Protein AF-A0A068V2I4-F1 (afdb_monomer_lite)

Secondary structure (DSSP, 8-state):
-HHHHHTT--------TTSTTSPPPS-GGG--HHHHHHHHHHHHHHTT-S-------GGGG---THHHHHHTTT-HHHHGGGS-HHHHHHHHHHHHH-SS-----TT--GGGGS-TTPPPPTTS-HHHHHHHHHHHHHH-SHHHHH----SPPP--TT-THHHHTTHHHHHHTSTHHHH-TT------TT--TTHHHHTHHHHHHHHHHHHHHH-

Structure (mmCIF, N/CA/C/O backbone):
data_AF-A0A068V2I4-F1
#
_entry.id   AF-A0A068V2I4-F1
#
loop_
_atom_site.group_PDB
_atom_site.id
_atom_site.type_symbol
_atom_site.label_atom_id
_atom_site.label_alt_id
_atom_site.label_comp_id
_atom_site.label_asym_id
_atom_site.label_entity_id
_atom_site.label_seq_id
_atom_site.pdbx_PDB_ins_code
_atom_site.Cartn_x
_atom_site.Cartn_y
_atom_site.Cartn_z
_atom_site.occupancy
_atom_site.B_iso_or_equiv
_atom_site.auth_seq_id
_atom_site.auth_comp_id
_atom_site.auth_asym_id
_atom_site.auth_atom_id
_atom_site.pdbx_PDB_model_num
ATOM 1 N N . MET A 1 1 ? 1.557 -0.230 11.450 1.00 85.31 1 MET A N 1
ATOM 2 C CA . MET A 1 1 ? 0.715 -0.826 12.516 1.00 85.31 1 MET A CA 1
ATOM 3 C C . MET A 1 1 ? 1.127 -0.445 13.936 1.00 85.31 1 MET A C 1
ATOM 5 O O . MET A 1 1 ? 0.230 -0.200 14.727 1.00 85.31 1 MET A O 1
ATOM 9 N N . LEU A 1 2 ? 2.422 -0.317 14.268 1.00 92.00 2 LEU A N 1
ATOM 10 C CA . LEU A 1 2 ? 2.869 0.038 15.633 1.00 92.00 2 LEU A CA 1
ATOM 11 C C . LEU A 1 2 ? 2.182 1.280 16.224 1.00 92.00 2 LEU A C 1
ATOM 13 O O . LEU A 1 2 ? 1.769 1.257 17.375 1.00 92.00 2 LEU A O 1
ATOM 17 N N . ALA A 1 3 ? 2.008 2.343 15.435 1.00 93.88 3 ALA A N 1
ATOM 18 C CA . ALA A 1 3 ? 1.324 3.551 15.898 1.00 93.88 3 ALA A CA 1
ATOM 19 C C . ALA A 1 3 ? -0.137 3.298 16.315 1.00 93.88 3 ALA A C 1
ATOM 21 O O . ALA A 1 3 ? -0.611 3.901 17.270 1.00 93.88 3 ALA A O 1
ATOM 22 N N . VAL A 1 4 ? -0.831 2.393 15.620 1.00 93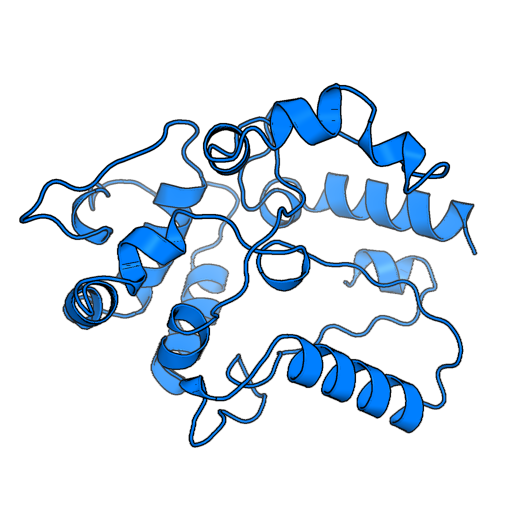.81 4 VAL A N 1
ATOM 23 C CA . VAL A 1 4 ? -2.225 2.031 15.907 1.00 93.81 4 VAL A CA 1
ATOM 24 C C . VAL A 1 4 ? -2.298 1.124 17.137 1.00 93.81 4 VAL A C 1
ATOM 26 O O . VAL A 1 4 ? -3.124 1.361 18.012 1.00 93.81 4 VAL A O 1
ATOM 29 N N . ALA A 1 5 ? -1.369 0.171 17.270 1.00 95.31 5 ALA A N 1
ATOM 30 C CA . ALA A 1 5 ? -1.239 -0.654 18.473 1.00 95.31 5 ALA A CA 1
ATOM 31 C C . ALA A 1 5 ? -0.950 0.188 19.727 1.00 95.31 5 ALA A C 1
ATOM 33 O O . ALA A 1 5 ? -1.615 0.044 20.748 1.00 95.31 5 ALA A O 1
ATOM 34 N N . ASN A 1 6 ? -0.016 1.139 19.628 1.00 95.38 6 ASN A N 1
ATOM 35 C CA . ASN A 1 6 ? 0.283 2.089 20.704 1.00 95.38 6 ASN A CA 1
ATOM 36 C C . ASN A 1 6 ? -0.892 3.033 21.010 1.00 95.38 6 ASN A C 1
ATOM 38 O O . ASN A 1 6 ? -0.933 3.623 22.086 1.00 95.38 6 ASN A O 1
ATOM 42 N N . GLY A 1 7 ? -1.832 3.180 20.073 1.00 92.69 7 GLY A N 1
ATOM 43 C CA . GLY A 1 7 ? -3.091 3.896 20.264 1.00 92.69 7 GLY A CA 1
ATOM 44 C C . GLY A 1 7 ? -4.148 3.111 21.046 1.00 92.69 7 GLY A C 1
ATOM 45 O O . GLY A 1 7 ? -5.202 3.671 21.304 1.00 92.69 7 GLY A O 1
ATOM 46 N N . GLY A 1 8 ? -3.880 1.856 21.429 1.00 94.56 8 GLY A N 1
ATOM 47 C CA . GLY A 1 8 ? -4.793 1.012 22.210 1.00 94.56 8 GLY A CA 1
ATOM 48 C C . GLY A 1 8 ? -5.568 -0.027 21.394 1.00 94.56 8 GLY A C 1
ATOM 49 O O . GLY A 1 8 ? -6.286 -0.836 21.974 1.00 94.56 8 GLY A O 1
ATOM 50 N N . PHE A 1 9 ? -5.399 -0.062 20.071 1.00 93.75 9 PHE A N 1
ATOM 51 C CA . PHE A 1 9 ? -6.122 -0.993 19.205 1.00 93.75 9 PHE A CA 1
ATOM 52 C C . PHE A 1 9 ? -5.382 -2.323 19.049 1.00 93.75 9 PHE A C 1
ATOM 54 O O . PHE A 1 9 ? -4.165 -2.364 18.852 1.00 93.75 9 PHE A O 1
ATOM 61 N N . GLN A 1 10 ? -6.125 -3.428 19.013 1.00 92.81 10 GLN A N 1
ATOM 62 C CA . GLN A 1 10 ? -5.591 -4.683 18.494 1.00 92.81 10 GLN A CA 1
ATOM 63 C C . GLN A 1 10 ? -5.393 -4.550 16.980 1.00 92.81 10 GLN A C 1
ATOM 65 O O . GLN A 1 10 ? -6.315 -4.194 16.249 1.00 92.81 10 GLN A O 1
ATOM 70 N N . THR A 1 11 ? -4.178 -4.823 16.505 1.00 92.56 11 THR A N 1
ATOM 71 C CA . THR A 1 11 ? -3.823 -4.651 15.091 1.00 92.56 11 THR A CA 1
ATOM 72 C C . THR A 1 11 ? -3.451 -5.971 14.447 1.00 92.56 11 THR A C 1
ATOM 74 O O . THR A 1 11 ? -2.668 -6.738 15.001 1.00 92.56 11 THR A O 1
ATOM 77 N N . VAL A 1 12 ? -3.988 -6.205 13.251 1.00 89.88 12 VAL A N 1
ATOM 78 C CA . VAL A 1 12 ? -3.675 -7.365 12.416 1.00 89.88 12 VAL A CA 1
ATOM 79 C C . VAL A 1 12 ? -3.338 -6.848 11.019 1.00 89.88 12 VAL A C 1
ATOM 81 O O . VAL A 1 12 ? -4.103 -6.079 10.442 1.00 89.88 12 VAL A O 1
ATOM 84 N N . ALA A 1 13 ? -2.171 -7.227 10.498 1.00 90.25 13 ALA A N 1
ATOM 85 C CA . ALA A 1 13 ? -1.775 -6.997 9.112 1.00 90.25 13 ALA A CA 1
ATOM 86 C C . ALA A 1 13 ? -1.550 -8.359 8.461 1.00 90.25 13 ALA A C 1
ATOM 88 O O . ALA A 1 13 ? -0.818 -9.184 9.005 1.00 90.25 13 ALA A O 1
ATOM 89 N N . LEU A 1 14 ? -2.227 -8.594 7.343 1.00 87.31 14 LEU A N 1
ATOM 90 C CA . LEU A 1 14 ? -2.294 -9.894 6.694 1.00 87.31 14 LEU A CA 1
ATOM 91 C C . LEU A 1 14 ? -1.510 -9.864 5.389 1.00 87.31 14 LEU A C 1
ATOM 93 O O . LEU A 1 14 ? -1.629 -8.912 4.616 1.00 87.31 14 LEU A O 1
ATOM 97 N N . ASP A 1 15 ? -0.795 -10.950 5.119 1.00 87.75 15 ASP A N 1
ATOM 98 C CA . ASP A 1 15 ? -0.431 -11.297 3.754 1.00 87.75 15 ASP A CA 1
ATOM 99 C C . ASP A 1 15 ? -1.651 -11.952 3.099 1.00 87.75 15 ASP A C 1
ATOM 101 O O . ASP A 1 15 ? -2.160 -12.960 3.591 1.00 87.75 15 ASP A O 1
ATOM 105 N N . PHE A 1 16 ? -2.153 -11.393 1.999 1.00 82.50 16 PHE A N 1
ATOM 106 C CA . PHE A 1 16 ? -3.235 -12.035 1.249 1.00 82.50 16 PHE A CA 1
ATOM 107 C C . PHE A 1 16 ? -2.743 -13.315 0.577 1.00 82.50 16 PHE A C 1
ATOM 109 O O . PHE A 1 16 ? -1.547 -13.480 0.331 1.00 82.50 16 PHE A O 1
ATOM 116 N N . ARG A 1 17 ? -3.667 -14.217 0.228 1.00 83.06 17 ARG A N 1
ATOM 117 C CA . ARG A 1 17 ? -3.335 -15.397 -0.582 1.00 83.06 17 ARG A CA 1
ATOM 118 C C . ARG A 1 17 ? -2.456 -15.021 -1.780 1.00 83.06 17 ARG A C 1
ATOM 120 O O . ARG A 1 17 ? -2.719 -14.052 -2.490 1.00 83.06 17 ARG A O 1
ATOM 127 N N . GLY A 1 18 ? -1.400 -15.797 -1.989 1.00 80.38 18 GLY A N 1
ATOM 128 C CA . GLY A 1 18 ? -0.413 -15.571 -3.038 1.00 80.38 18 GLY A CA 1
ATOM 129 C C . GLY A 1 18 ? 0.547 -14.402 -2.817 1.00 80.38 18 GLY A C 1
ATOM 130 O O . GLY A 1 18 ? 1.315 -14.108 -3.732 1.00 80.38 18 GLY A O 1
ATOM 131 N N . TYR A 1 19 ? 0.542 -13.792 -1.631 1.00 83.19 19 TYR A N 1
ATOM 132 C CA . TYR A 1 19 ? 1.533 -12.819 -1.181 1.00 83.19 19 TYR A CA 1
ATOM 133 C C . TYR A 1 19 ? 2.251 -13.308 0.075 1.00 83.19 19 TYR A C 1
ATOM 135 O O . TYR A 1 19 ? 1.680 -14.033 0.889 1.00 83.19 19 TYR A O 1
ATOM 143 N N . GLY A 1 20 ? 3.498 -12.856 0.235 1.00 85.94 20 GLY A N 1
ATOM 144 C CA . GLY A 1 20 ? 4.283 -13.041 1.451 1.00 85.94 20 GLY A CA 1
ATOM 145 C C . GLY A 1 20 ? 4.276 -14.482 1.954 1.00 85.94 20 GLY A C 1
ATOM 146 O O . GLY A 1 20 ? 4.607 -15.406 1.216 1.00 85.94 20 GLY A O 1
ATOM 147 N N . LEU A 1 21 ? 3.915 -14.674 3.219 1.00 88.19 21 LEU A N 1
ATOM 148 C CA . LEU A 1 21 ? 3.895 -15.991 3.861 1.00 88.19 21 LEU A CA 1
ATOM 149 C C . LEU A 1 21 ? 2.588 -16.770 3.656 1.00 88.19 21 LEU A C 1
ATOM 151 O O . LEU A 1 21 ? 2.495 -17.920 4.090 1.00 88.19 21 LEU A O 1
ATOM 155 N N . SER A 1 22 ? 1.593 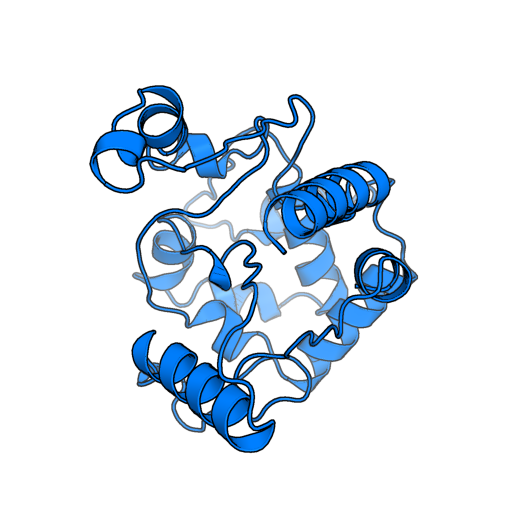-16.173 3.005 1.00 88.88 22 SER A N 1
ATOM 156 C CA . SER A 1 22 ? 0.312 -16.818 2.741 1.00 88.88 22 SER A CA 1
ATOM 157 C C . SER A 1 22 ? 0.389 -17.767 1.551 1.00 88.88 22 SER A C 1
ATOM 159 O O . SER A 1 22 ? 1.208 -17.624 0.643 1.00 88.88 22 SER A O 1
ATOM 161 N N . GLN A 1 23 ? -0.483 -18.777 1.553 1.00 85.62 23 GLN A N 1
ATOM 162 C CA . GLN A 1 23 ? -0.463 -19.827 0.540 1.00 85.62 23 GLN A CA 1
ATOM 163 C C . GLN A 1 23 ? -0.626 -19.247 -0.869 1.00 85.62 23 GLN A C 1
ATOM 165 O O . GLN A 1 23 ? -1.563 -18.493 -1.136 1.00 85.62 23 GLN A O 1
ATOM 170 N N . VAL A 1 24 ? 0.257 -19.653 -1.785 1.00 82.44 24 VAL A N 1
ATOM 171 C CA . VAL A 1 24 ? 0.112 -19.383 -3.220 1.00 82.44 24 VAL A CA 1
ATOM 172 C C . VAL A 1 24 ? -0.898 -20.379 -3.799 1.00 82.44 24 VAL A C 1
ATOM 174 O O . VAL A 1 24 ? -0.659 -21.588 -3.719 1.00 82.44 24 VAL A O 1
ATOM 177 N N . PRO A 1 25 ? -2.046 -19.922 -4.340 1.00 78.56 25 PRO A N 1
ATOM 178 C CA . PRO A 1 25 ? -3.020 -20.818 -4.953 1.00 78.56 25 PRO A CA 1
ATOM 179 C C . PRO A 1 25 ? -2.398 -21.584 -6.124 1.00 78.56 25 PRO A C 1
ATOM 181 O O . PRO A 1 25 ? -1.611 -21.024 -6.880 1.00 78.56 25 PRO A O 1
ATOM 184 N N . ALA A 1 26 ? -2.781 -22.850 -6.309 1.00 79.94 26 ALA A N 1
ATOM 185 C CA . ALA A 1 26 ? -2.313 -23.641 -7.453 1.00 79.94 26 ALA A CA 1
ATOM 186 C C . ALA A 1 26 ? -2.782 -23.050 -8.796 1.00 79.94 26 ALA A C 1
ATOM 188 O O . ALA A 1 26 ? -2.052 -23.084 -9.781 1.00 79.94 26 ALA A O 1
ATOM 189 N N . GLU A 1 27 ? -3.985 -22.472 -8.803 1.00 76.94 27 GLU A N 1
ATOM 190 C CA . GLU A 1 27 ? -4.587 -21.797 -9.952 1.00 76.94 27 GLU A CA 1
ATOM 191 C C . GLU A 1 27 ? -5.013 -20.383 -9.527 1.00 76.94 27 GLU A C 1
ATOM 193 O O . GLU A 1 27 ? -6.174 -20.161 -9.173 1.00 76.94 27 GLU A O 1
ATOM 198 N N . PRO A 1 28 ? -4.085 -19.408 -9.477 1.00 67.19 28 PRO A N 1
ATOM 199 C CA . PRO A 1 28 ? -4.427 -18.058 -9.030 1.00 67.19 28 PRO A CA 1
ATOM 200 C C . PRO A 1 28 ? -5.352 -17.332 -10.018 1.00 67.19 28 PRO A C 1
ATOM 202 O O . PRO A 1 28 ? -6.135 -16.480 -9.614 1.00 67.19 28 PRO A O 1
ATOM 205 N N . GLU A 1 29 ? -5.314 -17.721 -11.296 1.00 64.12 29 GLU A N 1
ATOM 206 C CA . GLU A 1 29 ? -6.144 -17.199 -12.394 1.00 64.12 29 GLU A CA 1
ATOM 207 C C . GLU A 1 29 ? -7.656 -17.366 -12.171 1.00 64.12 29 GLU A C 1
ATOM 209 O O . GLU A 1 29 ? -8.452 -16.611 -12.746 1.00 64.12 29 GLU A O 1
ATOM 214 N N . GLU A 1 30 ? -8.021 -18.370 -11.369 1.00 68.00 30 GLU A N 1
ATOM 215 C CA . GLU A 1 30 ? -9.392 -18.759 -11.024 1.00 68.00 30 GLU A CA 1
ATOM 216 C C . GLU A 1 30 ? -9.862 -18.114 -9.712 1.00 68.00 30 GLU A C 1
ATOM 218 O O . GLU A 1 30 ? -11.011 -18.290 -9.303 1.00 68.00 30 GLU A O 1
ATOM 223 N N . LYS A 1 31 ? -8.987 -17.366 -9.023 1.00 69.19 31 LYS A N 1
ATOM 224 C CA . LYS A 1 31 ? -9.336 -16.673 -7.782 1.00 69.19 31 LYS A CA 1
ATOM 225 C C . LYS A 1 31 ? -9.971 -15.322 -8.068 1.00 69.19 31 LYS A C 1
ATOM 227 O O . LYS A 1 31 ? -9.547 -14.563 -8.937 1.00 69.19 31 LYS A O 1
ATOM 232 N N . THR A 1 32 ? -11.015 -15.028 -7.307 1.00 70.44 32 THR A N 1
ATOM 233 C CA . THR A 1 32 ? -11.847 -13.836 -7.456 1.00 70.44 32 THR A CA 1
ATOM 234 C C . THR A 1 32 ? -11.719 -12.922 -6.241 1.00 70.44 32 THR A C 1
ATOM 236 O O . THR A 1 32 ? -11.203 -13.313 -5.200 1.00 70.44 32 THR A O 1
ATOM 239 N N . PHE A 1 33 ? -12.252 -11.702 -6.324 1.00 69.38 33 PHE A N 1
ATOM 240 C CA . PHE A 1 33 ? -12.352 -10.832 -5.148 1.00 69.38 33 PHE A CA 1
ATOM 241 C C . PHE A 1 33 ? -13.144 -11.477 -4.004 1.00 69.38 33 PHE A C 1
ATOM 243 O O . PHE A 1 33 ? -12.820 -11.274 -2.837 1.00 69.38 33 PHE A O 1
ATOM 250 N N . LYS A 1 34 ? -14.163 -12.284 -4.334 1.00 73.44 34 LYS A N 1
ATOM 251 C CA . LYS A 1 34 ? -14.966 -12.988 -3.334 1.00 73.44 34 LYS A CA 1
ATOM 252 C C . LYS A 1 34 ? -14.090 -13.898 -2.479 1.00 73.44 34 LYS A C 1
ATOM 254 O O . LYS A 1 34 ? -14.257 -13.912 -1.272 1.00 73.44 34 LYS A O 1
ATOM 259 N N . ASP A 1 35 ? -13.126 -14.579 -3.087 1.00 80.50 35 ASP A N 1
ATOM 260 C CA . ASP A 1 35 ? -12.189 -15.416 -2.351 1.00 80.50 35 ASP A CA 1
ATOM 261 C C . ASP A 1 35 ? -11.385 -14.634 -1.295 1.00 80.50 35 ASP A C 1
ATOM 263 O O . ASP A 1 35 ? -11.122 -15.157 -0.219 1.00 80.50 35 ASP A O 1
ATOM 267 N N . LEU A 1 36 ? -10.996 -13.387 -1.591 1.00 77.94 36 LEU A N 1
ATOM 268 C CA . LEU A 1 36 ? -10.282 -12.526 -0.639 1.00 77.94 36 LEU A CA 1
ATOM 269 C C . LEU A 1 36 ? -11.191 -12.076 0.511 1.00 77.94 36 LEU A C 1
ATOM 271 O O . LEU A 1 36 ? -10.738 -11.935 1.644 1.00 77.94 36 LEU A O 1
ATOM 275 N N . VAL A 1 37 ? -12.472 -11.839 0.214 1.00 80.25 37 VAL A N 1
ATOM 276 C CA . VAL A 1 37 ? -13.486 -11.525 1.229 1.00 80.25 37 VAL A CA 1
ATOM 277 C C . VAL A 1 37 ? -13.750 -12.741 2.110 1.00 80.25 37 VAL A C 1
ATOM 279 O O . VAL A 1 37 ? -13.812 -12.590 3.324 1.00 80.25 37 VAL A O 1
ATOM 282 N N . ASP A 1 38 ? -13.868 -13.929 1.517 1.00 83.81 38 ASP A N 1
ATOM 283 C CA . ASP A 1 38 ? -14.079 -15.179 2.247 1.00 83.81 38 ASP A CA 1
ATOM 284 C C . ASP A 1 38 ? -12.903 -15.453 3.203 1.00 83.81 38 ASP A C 1
ATOM 286 O O . ASP A 1 38 ? -13.144 -15.701 4.380 1.00 83.81 38 ASP A O 1
ATOM 290 N N . ASP A 1 39 ? -11.650 -15.283 2.753 1.00 86.88 39 ASP A N 1
ATOM 291 C CA . ASP A 1 39 ? -10.466 -15.386 3.626 1.00 86.88 39 ASP A CA 1
ATOM 292 C C . ASP A 1 39 ? -10.540 -14.422 4.814 1.00 86.88 39 ASP A C 1
ATOM 294 O O . ASP A 1 39 ? -10.242 -14.791 5.950 1.00 86.88 39 ASP A O 1
ATOM 298 N N . LEU A 1 40 ? -10.922 -13.166 4.561 1.00 85.62 40 LEU A N 1
ATOM 299 C CA . LEU A 1 40 ? -11.036 -12.168 5.619 1.00 85.62 40 LEU A CA 1
ATOM 300 C C . LEU A 1 40 ? -12.119 -12.562 6.628 1.00 85.62 40 LEU A C 1
ATOM 302 O O . LEU A 1 40 ? -11.882 -12.453 7.828 1.00 85.62 40 LEU A O 1
ATOM 306 N N . LEU A 1 41 ? -13.283 -13.020 6.163 1.00 86.75 41 LEU A N 1
ATOM 307 C CA . LEU A 1 41 ? -14.373 -13.463 7.033 1.00 86.75 41 LEU A CA 1
ATOM 308 C C . LEU A 1 41 ? -13.963 -14.675 7.875 1.00 86.75 41 LEU A C 1
ATOM 310 O O . LEU A 1 41 ? -14.171 -14.656 9.084 1.00 86.75 41 LEU A O 1
ATOM 314 N N . GLU A 1 42 ? -13.304 -15.671 7.279 1.00 91.19 42 GLU A N 1
ATOM 315 C CA . GLU A 1 42 ? -12.790 -16.836 8.010 1.00 91.19 42 GLU A CA 1
ATOM 316 C C . GLU A 1 42 ? -11.768 -16.438 9.082 1.00 91.19 42 GLU A C 1
ATOM 318 O O . GLU A 1 42 ? -11.784 -16.968 10.195 1.00 91.19 42 GLU A O 1
ATOM 323 N N . ILE A 1 43 ? -10.901 -15.466 8.785 1.00 89.81 43 ILE A N 1
ATOM 324 C CA . ILE A 1 43 ? -9.963 -14.918 9.767 1.00 89.81 43 ILE A CA 1
ATOM 325 C C . ILE A 1 43 ? -10.729 -14.259 10.917 1.00 89.81 43 ILE A C 1
ATOM 327 O O . ILE A 1 43 ? -10.450 -14.563 12.076 1.00 89.81 43 ILE A O 1
ATOM 331 N N . LEU A 1 44 ? -11.703 -13.393 10.628 1.00 89.38 44 LEU A N 1
ATOM 332 C CA . LEU A 1 44 ? -12.504 -12.737 11.666 1.00 89.38 44 LEU A CA 1
ATOM 333 C C . LEU A 1 44 ? -13.232 -13.750 12.554 1.00 89.38 44 LEU A C 1
ATOM 335 O O . LEU A 1 44 ? -13.173 -13.623 13.778 1.00 89.38 44 LEU A O 1
ATOM 339 N N . ASP A 1 45 ? -13.826 -14.780 11.955 1.00 92.75 45 ASP A N 1
ATOM 340 C CA . ASP A 1 45 ? -14.487 -15.868 12.675 1.00 92.75 45 ASP A CA 1
ATOM 341 C C . ASP A 1 45 ? -13.496 -16.639 13.561 1.00 92.75 45 ASP A C 1
ATOM 343 O O . ASP A 1 45 ? -13.792 -16.916 14.723 1.00 92.75 45 ASP A O 1
ATOM 347 N N . SER A 1 46 ? -12.288 -16.926 13.060 1.00 94.12 46 SER A N 1
ATOM 348 C CA . SER A 1 46 ? -11.249 -17.648 13.815 1.00 94.12 46 SER A CA 1
ATOM 349 C C . SER A 1 46 ? -10.733 -16.888 15.041 1.00 94.12 46 SER A C 1
ATOM 351 O O . SER A 1 46 ? -10.319 -17.506 16.023 1.00 94.12 46 SER A O 1
ATOM 353 N N . PHE A 1 47 ? -10.768 -15.553 14.993 1.00 90.81 47 PHE A N 1
ATOM 354 C CA . PHE A 1 47 ? -10.409 -14.678 16.109 1.00 90.81 47 PHE A CA 1
ATOM 355 C C . PHE A 1 47 ? -11.625 -14.253 16.949 1.00 90.81 47 PHE A C 1
ATOM 357 O O . PHE A 1 47 ? -11.466 -13.449 17.867 1.00 90.81 47 PHE A O 1
ATOM 364 N N . GLU A 1 48 ? -12.823 -14.766 16.645 1.00 93.94 48 GLU A N 1
ATOM 365 C CA . GLU A 1 48 ? -14.092 -14.397 17.288 1.00 93.94 48 GLU A CA 1
ATOM 366 C C . GLU A 1 48 ? -14.371 -12.874 17.252 1.00 93.94 48 GLU A C 1
ATOM 368 O O . GLU A 1 48 ? -14.969 -12.293 18.162 1.00 93.94 48 GLU A O 1
ATOM 373 N N . LEU A 1 49 ? -13.939 -12.199 16.179 1.00 89.69 49 LEU A N 1
ATOM 374 C CA . LEU A 1 49 ? -14.059 -10.751 16.006 1.00 89.69 49 LEU A CA 1
ATOM 375 C C . LEU A 1 49 ? -15.363 -10.384 15.290 1.00 89.69 49 LEU A C 1
ATOM 377 O O . LEU A 1 49 ? -15.486 -10.512 14.076 1.00 89.69 49 LEU A O 1
ATOM 381 N N . GLN A 1 50 ? -16.327 -9.840 16.034 1.00 86.88 50 GLN A N 1
ATOM 382 C CA . GLN A 1 50 ? -17.637 -9.466 15.476 1.00 86.88 50 GLN A CA 1
ATOM 383 C C . GLN A 1 50 ? -17.647 -8.125 14.726 1.00 86.88 50 GLN A C 1
ATOM 385 O O . GLN A 1 50 ? -18.484 -7.904 13.851 1.00 86.88 50 GLN A O 1
ATOM 390 N N . LYS A 1 51 ? -16.755 -7.198 15.089 1.00 87.06 51 LYS A N 1
ATOM 391 C CA . LYS A 1 51 ? -16.655 -5.866 14.483 1.00 87.06 51 LYS A CA 1
ATOM 392 C C . LYS A 1 51 ? -15.194 -5.454 14.426 1.00 87.06 51 LYS A C 1
ATOM 394 O O . LYS A 1 51 ? -14.481 -5.562 15.419 1.00 87.06 51 LYS A O 1
ATOM 399 N N . VAL A 1 52 ? -14.772 -4.944 13.273 1.00 90.06 52 VAL A N 1
ATOM 400 C CA . VAL A 1 52 ? -13.404 -4.473 13.047 1.00 90.06 52 VAL A CA 1
ATOM 401 C C . VAL A 1 52 ? -13.399 -3.158 12.284 1.00 90.06 52 VAL A C 1
ATOM 403 O O . VAL A 1 52 ? -14.322 -2.857 11.526 1.00 90.06 52 VAL A O 1
ATOM 406 N N . PHE A 1 53 ? -12.323 -2.396 12.449 1.00 89.88 53 PHE A N 1
ATOM 407 C CA . PHE A 1 53 ? -11.961 -1.358 11.495 1.00 89.88 53 PHE A CA 1
ATOM 408 C C . PHE A 1 53 ? -11.132 -1.987 10.378 1.00 89.88 53 PHE A C 1
ATOM 410 O O . PHE A 1 53 ? -10.076 -2.563 10.637 1.00 89.88 53 PHE A O 1
ATOM 417 N N . LEU A 1 54 ? -11.601 -1.868 9.137 1.00 85.94 54 LEU A N 1
ATOM 418 C CA . LEU A 1 54 ? -10.865 -2.322 7.962 1.00 85.94 54 LEU A CA 1
ATOM 419 C C . LEU A 1 54 ? -10.096 -1.149 7.345 1.00 85.94 54 LEU A C 1
ATOM 421 O O . LEU A 1 54 ? -10.677 -0.109 7.041 1.00 85.94 54 LEU A O 1
ATOM 425 N N . VAL A 1 55 ? -8.791 -1.330 7.137 1.00 85.00 55 VAL A N 1
ATOM 426 C CA . VAL A 1 55 ? -7.910 -0.346 6.493 1.00 85.00 55 VAL A CA 1
ATOM 427 C C . VAL A 1 55 ? -7.305 -0.992 5.249 1.00 85.00 55 VAL A C 1
ATOM 429 O O . VAL A 1 55 ? -6.636 -2.015 5.357 1.00 85.00 55 VAL A O 1
ATOM 432 N N . GLY A 1 56 ? -7.538 -0.405 4.073 1.00 79.62 56 GLY A N 1
ATOM 433 C CA . GLY A 1 56 ? -7.056 -0.925 2.788 1.00 79.62 56 GLY A CA 1
ATOM 434 C C . GLY A 1 56 ? -6.206 0.087 2.020 1.00 79.62 56 GLY A C 1
ATOM 435 O O . GLY A 1 56 ? -6.428 1.294 2.121 1.00 79.62 56 GLY A O 1
ATOM 436 N N . LYS A 1 57 ? -5.247 -0.410 1.227 1.00 79.50 57 LYS A N 1
ATOM 437 C CA . LYS A 1 57 ? -4.412 0.374 0.301 1.00 79.50 57 LYS A CA 1
ATOM 438 C C . LYS A 1 57 ? -4.321 -0.335 -1.050 1.00 79.50 57 LYS A C 1
ATOM 440 O O . LYS A 1 57 ? -4.189 -1.557 -1.092 1.00 79.50 57 LYS A O 1
ATOM 445 N N . ASP A 1 58 ? -4.351 0.445 -2.131 1.00 72.50 58 ASP A N 1
ATOM 446 C CA . ASP A 1 5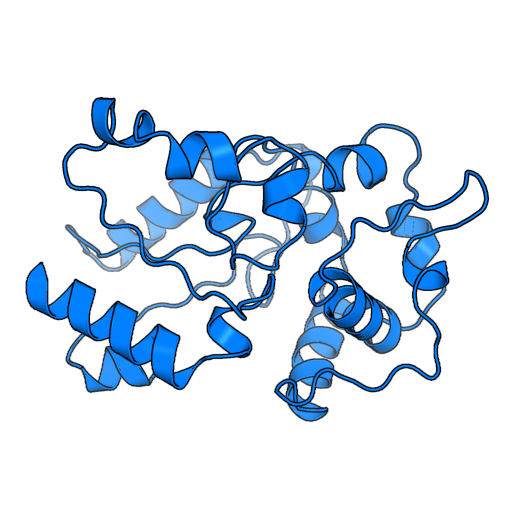8 ? -4.122 -0.006 -3.512 1.00 72.50 58 ASP A CA 1
ATOM 447 C C . ASP A 1 58 ? -4.982 -1.215 -3.916 1.00 72.50 58 ASP A C 1
ATOM 449 O O . ASP A 1 58 ? -6.202 -1.089 -3.918 1.00 72.50 58 ASP A O 1
ATOM 453 N N . PHE A 1 59 ? -4.397 -2.390 -4.191 1.00 57.34 59 PHE A N 1
ATOM 454 C CA . PHE A 1 59 ? -5.142 -3.579 -4.626 1.00 57.34 59 PHE A CA 1
ATOM 455 C C . PHE A 1 59 ? -6.271 -3.990 -3.671 1.00 57.34 59 PHE A C 1
ATOM 457 O O . PHE A 1 59 ? -7.327 -4.434 -4.121 1.00 57.34 59 PHE A O 1
ATOM 464 N N . VAL A 1 60 ? -6.090 -3.763 -2.368 1.00 50.59 60 VAL A N 1
ATOM 465 C CA . VAL A 1 60 ? -7.099 -4.037 -1.330 1.00 50.59 60 VAL A CA 1
ATOM 466 C C . VAL A 1 60 ? -8.156 -2.924 -1.259 1.00 50.59 60 VAL A C 1
ATOM 468 O O . VAL A 1 60 ? -9.272 -3.153 -0.807 1.00 50.59 60 VAL A O 1
ATOM 471 N N . ALA A 1 61 ? -7.824 -1.722 -1.738 1.00 48.50 61 ALA A N 1
ATOM 472 C CA . ALA A 1 61 ? -8.727 -0.578 -1.870 1.00 48.50 61 ALA A CA 1
ATOM 473 C C . ALA A 1 61 ? -9.351 -0.441 -3.281 1.00 48.50 61 ALA A C 1
ATOM 475 O O . ALA A 1 61 ? -10.104 0.500 -3.500 1.00 48.50 61 ALA A O 1
ATOM 476 N N . VAL A 1 62 ? -9.114 -1.413 -4.177 1.00 51.66 62 VAL A N 1
ATOM 477 C CA . VAL A 1 62 ? -9.615 -1.596 -5.560 1.00 51.66 62 VAL A CA 1
ATOM 478 C C . VAL A 1 62 ? -8.749 -1.020 -6.717 1.00 51.66 62 VAL A C 1
ATOM 480 O O . VAL A 1 62 ? -8.194 0.070 -6.654 1.00 51.66 62 VAL A O 1
ATOM 483 N N . VAL A 1 63 ? -8.617 -1.789 -7.812 1.00 41.31 63 VAL A N 1
ATOM 484 C CA . VAL A 1 63 ? -7.577 -1.670 -8.864 1.00 41.31 63 VAL A CA 1
ATOM 485 C C . VAL A 1 63 ? -8.078 -1.067 -10.187 1.00 41.31 63 VAL A C 1
ATOM 487 O O . VAL A 1 63 ? -9.117 -1.457 -10.727 1.00 41.31 63 VAL A O 1
ATOM 490 N N . GLY A 1 64 ? -7.282 -0.167 -10.783 1.00 33.28 64 GLY A N 1
ATOM 491 C CA . GLY A 1 64 ? -7.571 0.511 -12.054 1.00 33.28 64 GLY A CA 1
ATOM 492 C C . GLY A 1 64 ? -6.617 0.184 -13.219 1.00 33.28 64 GLY A C 1
ATOM 493 O O . GLY A 1 64 ? -5.400 0.198 -13.072 1.00 33.28 64 GLY A O 1
ATOM 494 N N . PHE A 1 65 ? -7.217 -0.050 -14.395 1.00 34.34 65 PHE A N 1
ATOM 495 C CA . PHE A 1 65 ? -6.789 0.075 -15.811 1.00 34.34 65 PHE A CA 1
ATOM 496 C C . PHE A 1 65 ? -5.319 -0.072 -16.275 1.00 34.34 65 PHE A C 1
ATOM 498 O O . PHE A 1 65 ? -5.117 -0.615 -17.364 1.00 34.34 65 PHE A O 1
ATOM 505 N N . TYR A 1 66 ? -4.288 0.384 -15.554 1.00 39.31 66 TYR A N 1
ATOM 506 C CA . TYR A 1 66 ? -2.901 0.302 -16.050 1.00 39.31 66 TYR A CA 1
ATOM 507 C C . TYR A 1 66 ? -2.372 -1.138 -16.023 1.00 39.31 66 TYR A C 1
ATOM 509 O O . TYR A 1 66 ? -1.759 -1.591 -16.995 1.00 39.31 66 TYR A O 1
ATOM 517 N N . VAL A 1 67 ? -2.743 -1.896 -14.982 1.00 43.56 67 VAL A N 1
ATOM 518 C CA . VAL A 1 67 ? -2.506 -3.345 -14.910 1.00 43.56 67 VAL A CA 1
ATOM 519 C C . VAL A 1 67 ? -3.157 -4.037 -16.112 1.00 43.56 67 VAL A C 1
ATOM 521 O O . VAL A 1 67 ? -2.506 -4.828 -16.773 1.00 43.56 67 VAL A O 1
ATOM 524 N N . MET A 1 68 ? -4.367 -3.658 -16.548 1.00 34.88 68 MET A N 1
ATOM 525 C CA . MET A 1 68 ? -4.994 -4.279 -17.732 1.00 34.88 68 MET A CA 1
ATOM 526 C C . MET A 1 68 ? -4.189 -4.115 -19.034 1.00 34.88 68 MET A C 1
ATOM 528 O O . MET A 1 68 ? -4.207 -5.031 -19.853 1.00 34.88 68 MET A O 1
ATOM 532 N N . ARG A 1 69 ? -3.457 -3.010 -19.259 1.00 35.31 69 ARG A N 1
ATOM 533 C CA . ARG A 1 69 ? -2.597 -2.873 -20.459 1.00 35.31 69 ARG A CA 1
ATOM 534 C C . ARG A 1 69 ? -1.352 -3.761 -20.381 1.00 35.31 69 ARG A C 1
ATOM 536 O O . ARG A 1 69 ? -0.922 -4.285 -21.406 1.00 35.31 69 ARG A O 1
ATOM 543 N N . TRP A 1 70 ? -0.829 -3.968 -19.178 1.00 45.25 70 TRP A N 1
ATOM 544 C CA . TRP A 1 70 ? 0.196 -4.969 -18.878 1.00 45.25 70 TRP A CA 1
ATOM 545 C C . TRP A 1 70 ? -0.283 -6.411 -19.085 1.00 45.25 70 TRP A C 1
ATOM 547 O O . TRP A 1 70 ? 0.501 -7.288 -19.455 1.00 45.25 70 TRP A O 1
ATOM 557 N N . TRP A 1 71 ? -1.578 -6.641 -18.863 1.00 39.75 71 TRP A N 1
ATOM 558 C CA . TRP A 1 71 ? -2.125 -7.967 -18.609 1.00 39.75 71 TRP A CA 1
ATOM 559 C C . TRP A 1 71 ? -2.921 -8.562 -19.780 1.00 39.75 71 TRP A C 1
ATOM 561 O O . TRP A 1 71 ? -2.712 -9.708 -20.165 1.00 39.75 71 TRP A O 1
ATOM 571 N N . VAL A 1 72 ? -3.785 -7.774 -20.429 1.00 35.66 72 VAL A N 1
ATOM 572 C CA . VAL A 1 72 ? -4.858 -8.288 -21.308 1.00 35.66 72 VAL A CA 1
ATOM 573 C C . VAL A 1 72 ? -4.391 -8.660 -22.726 1.00 35.66 72 VAL A C 1
ATOM 575 O O . VAL A 1 72 ? -5.162 -9.253 -23.475 1.00 35.66 72 VAL A O 1
ATOM 578 N N . ARG A 1 73 ? -3.148 -8.360 -23.144 1.00 35.44 73 ARG A N 1
ATOM 579 C CA . ARG A 1 73 ? -2.729 -8.641 -24.538 1.00 35.44 73 ARG A CA 1
ATOM 580 C C . ARG A 1 73 ? -1.443 -9.437 -24.767 1.00 35.44 73 ARG A C 1
ATOM 582 O O . ARG A 1 73 ? -1.318 -9.940 -25.879 1.00 35.44 73 ARG A O 1
ATOM 589 N N . THR A 1 74 ? -0.505 -9.590 -23.820 1.00 42.25 74 THR A N 1
ATOM 590 C CA . THR A 1 74 ? 0.856 -10.029 -24.233 1.00 42.25 74 THR A CA 1
ATOM 591 C C . THR A 1 74 ? 1.773 -10.753 -23.221 1.00 42.25 74 THR A C 1
ATOM 593 O O . THR A 1 74 ? 2.919 -10.988 -23.593 1.00 42.25 74 THR A O 1
ATOM 596 N N . ARG A 1 75 ? 1.372 -11.104 -21.979 1.00 51.59 75 ARG A N 1
ATOM 597 C CA . ARG A 1 75 ? 2.315 -11.630 -20.940 1.00 51.59 75 ARG A CA 1
ATOM 598 C C . ARG A 1 75 ? 3.589 -10.766 -20.777 1.00 51.59 75 ARG A C 1
ATOM 600 O O . ARG A 1 75 ? 4.670 -11.257 -20.478 1.00 51.59 75 ARG A O 1
ATOM 607 N N . ARG A 1 76 ? 3.477 -9.453 -21.012 1.00 51.62 76 ARG A N 1
ATOM 608 C CA . ARG A 1 76 ? 4.621 -8.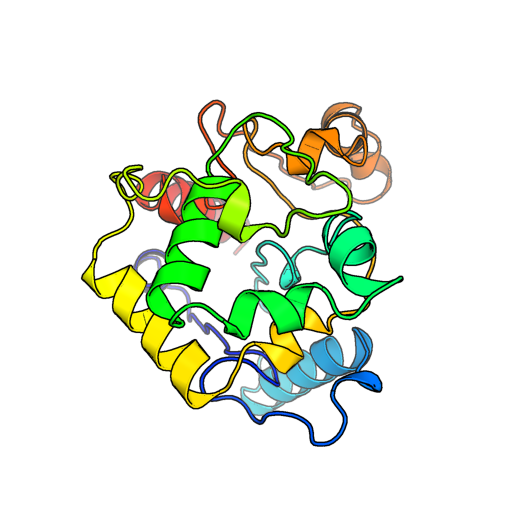517 -21.039 1.00 51.62 76 ARG A CA 1
ATOM 609 C C . ARG A 1 76 ? 5.303 -8.389 -19.682 1.00 51.62 76 ARG A C 1
ATOM 611 O O . ARG A 1 76 ? 6.520 -8.348 -19.619 1.00 51.62 76 ARG A O 1
ATOM 618 N N . ALA A 1 77 ? 4.514 -8.462 -18.614 1.00 56.50 77 ALA A N 1
ATOM 619 C CA . ALA A 1 77 ? 4.995 -8.507 -17.239 1.00 56.50 77 ALA A CA 1
ATOM 620 C C . ALA A 1 77 ? 6.058 -9.594 -16.995 1.00 56.50 77 ALA A C 1
ATOM 622 O O . ALA A 1 77 ? 7.052 -9.358 -16.319 1.00 56.50 77 ALA A O 1
ATOM 623 N N . GLU A 1 78 ? 5.873 -10.780 -17.588 1.00 58.12 78 GLU A N 1
ATOM 624 C CA . GLU A 1 78 ? 6.800 -11.911 -17.449 1.00 58.12 78 GLU A CA 1
ATOM 625 C C . GLU A 1 78 ? 8.133 -11.653 -18.179 1.00 58.12 78 GLU A C 1
ATOM 627 O O . GLU A 1 78 ? 9.142 -12.278 -17.867 1.00 58.12 78 GLU A O 1
ATOM 632 N N . LYS A 1 79 ? 8.182 -10.705 -19.129 1.00 61.34 79 LYS A N 1
ATOM 633 C CA . LYS A 1 79 ? 9.424 -10.308 -19.814 1.00 61.34 79 LYS A CA 1
ATOM 634 C C . LYS A 1 79 ? 10.310 -9.393 -18.969 1.00 61.34 79 LYS A C 1
ATOM 636 O O . LYS A 1 79 ? 11.507 -9.280 -19.251 1.00 61.34 79 LYS A O 1
ATOM 641 N N . ASP A 1 80 ? 9.762 -8.766 -17.931 1.00 59.75 80 ASP A N 1
ATOM 642 C CA . ASP A 1 80 ? 10.541 -7.990 -16.961 1.00 59.75 80 ASP A CA 1
ATOM 643 C C . ASP A 1 80 ? 11.294 -8.886 -15.967 1.00 59.75 80 ASP A C 1
ATOM 645 O O . ASP A 1 80 ? 12.269 -8.436 -15.369 1.00 59.75 80 ASP A O 1
ATOM 649 N N . CYS A 1 81 ? 10.989 -10.192 -15.924 1.00 60.88 81 CYS A N 1
ATOM 650 C CA . CYS A 1 81 ? 11.787 -11.212 -15.226 1.00 60.88 81 CYS A CA 1
ATOM 651 C C . CYS A 1 81 ? 13.205 -11.408 -15.806 1.00 60.88 81 CYS A C 1
ATOM 653 O O . CYS A 1 81 ? 13.944 -12.274 -15.347 1.00 60.88 81 CYS A O 1
ATOM 655 N N . ARG A 1 82 ? 13.601 -10.624 -16.821 1.00 72.19 82 ARG A N 1
ATOM 656 C CA . ARG A 1 82 ? 14.996 -10.529 -17.280 1.00 72.19 82 ARG A CA 1
ATOM 657 C C . ARG A 1 82 ? 15.901 -9.784 -16.293 1.00 72.19 82 ARG A C 1
ATOM 659 O O . ARG A 1 82 ? 17.118 -9.924 -16.381 1.00 72.19 82 ARG A O 1
ATOM 666 N N . PHE A 1 83 ? 15.322 -8.972 -15.409 1.00 78.31 83 PHE A N 1
ATOM 667 C CA . PHE A 1 83 ? 16.038 -8.275 -14.345 1.00 78.31 83 PHE A CA 1
ATOM 668 C C . PHE A 1 83 ? 15.932 -9.037 -13.028 1.00 78.31 83 PHE A C 1
ATOM 670 O O . PHE A 1 83 ? 14.966 -9.762 -12.795 1.00 78.31 83 PHE A O 1
ATOM 677 N N . ASP A 1 84 ? 16.918 -8.841 -12.154 1.00 87.25 84 ASP A N 1
ATOM 678 C CA . ASP A 1 84 ? 16.840 -9.337 -10.786 1.00 87.25 84 ASP A CA 1
ATOM 679 C C . ASP A 1 84 ? 15.660 -8.691 -10.042 1.00 87.25 84 ASP A C 1
ATOM 681 O O . ASP A 1 84 ? 15.279 -7.542 -10.295 1.00 87.25 84 ASP A O 1
ATOM 685 N N . THR A 1 85 ? 15.086 -9.431 -9.096 1.00 86.50 85 THR A N 1
ATOM 686 C CA . THR A 1 85 ? 13.887 -9.017 -8.364 1.00 86.50 85 THR A CA 1
ATOM 687 C C . THR A 1 85 ? 14.047 -7.659 -7.686 1.00 86.50 85 THR A C 1
ATOM 689 O O . THR A 1 85 ? 13.117 -6.850 -7.683 1.00 86.50 85 THR A O 1
ATOM 692 N N . LYS A 1 86 ? 15.237 -7.359 -7.158 1.00 91.00 86 LYS A N 1
ATOM 693 C CA . LYS A 1 86 ? 15.518 -6.075 -6.513 1.00 91.00 86 LYS A CA 1
ATOM 694 C C . LYS A 1 86 ? 15.402 -4.920 -7.507 1.00 91.00 86 LYS A C 1
ATOM 696 O O . LYS A 1 86 ? 14.761 -3.917 -7.192 1.00 91.00 86 LYS A O 1
ATOM 701 N N . THR A 1 87 ? 15.966 -5.061 -8.704 1.00 89.81 87 THR A N 1
ATOM 702 C CA . THR A 1 87 ? 15.823 -4.078 -9.786 1.00 89.81 87 THR A CA 1
ATOM 703 C C . THR A 1 87 ? 14.362 -3.878 -10.181 1.00 89.81 87 THR A C 1
ATOM 705 O O . THR A 1 87 ? 13.914 -2.737 -10.306 1.00 89.81 87 THR A O 1
ATOM 708 N N . VAL A 1 88 ? 13.591 -4.960 -10.320 1.00 85.38 88 VAL A N 1
ATOM 709 C CA . VAL A 1 88 ? 12.160 -4.874 -10.656 1.00 85.38 88 VAL A CA 1
ATOM 710 C C . VAL A 1 88 ? 11.387 -4.095 -9.585 1.00 85.38 88 VAL A C 1
ATOM 712 O O . VAL A 1 88 ? 10.689 -3.134 -9.914 1.00 85.38 88 VAL A O 1
ATOM 715 N N . VAL A 1 89 ? 11.554 -4.441 -8.303 1.00 88.19 89 VAL A N 1
ATOM 716 C CA . VAL A 1 89 ? 10.875 -3.754 -7.187 1.00 88.19 89 VAL A CA 1
ATOM 717 C C . VAL A 1 89 ? 11.296 -2.284 -7.109 1.00 88.19 89 VAL A C 1
ATOM 719 O O . VAL A 1 89 ? 10.441 -1.405 -6.986 1.00 88.19 89 VAL A O 1
ATOM 722 N N . LYS A 1 90 ? 12.595 -1.987 -7.253 1.00 91.44 90 LYS A N 1
ATOM 723 C CA . LYS A 1 90 ? 13.112 -0.609 -7.292 1.00 91.44 90 LYS A CA 1
ATOM 724 C C . LYS A 1 90 ? 12.433 0.204 -8.394 1.00 91.44 90 LYS A C 1
ATOM 726 O O . LYS A 1 90 ? 11.987 1.326 -8.149 1.00 91.44 90 LYS A O 1
ATOM 731 N N . ASN A 1 91 ? 12.344 -0.359 -9.595 1.00 88.81 91 ASN A N 1
ATOM 732 C CA . ASN A 1 91 ? 11.755 0.316 -10.744 1.00 88.81 91 ASN A CA 1
ATOM 733 C C . ASN A 1 91 ? 10.264 0.592 -10.527 1.00 88.81 91 ASN A C 1
ATOM 735 O O . ASN A 1 91 ? 9.812 1.698 -10.815 1.00 88.81 91 ASN A O 1
ATOM 739 N N . ILE A 1 92 ? 9.520 -0.354 -9.944 1.00 85.06 92 ILE A N 1
ATOM 740 C CA . ILE A 1 92 ? 8.122 -0.143 -9.542 1.00 85.06 92 ILE A CA 1
ATOM 741 C C . ILE A 1 92 ? 8.026 1.057 -8.588 1.00 85.06 92 ILE A C 1
ATOM 743 O O . ILE A 1 92 ? 7.286 2.000 -8.863 1.00 85.06 92 ILE A O 1
ATOM 747 N N . TYR A 1 93 ? 8.819 1.097 -7.517 1.00 89.44 93 TYR A N 1
ATOM 748 C CA . TYR A 1 93 ? 8.787 2.220 -6.573 1.00 89.44 93 TYR A CA 1
ATOM 749 C C . TYR A 1 93 ? 9.057 3.575 -7.236 1.00 89.44 93 TYR A C 1
ATOM 751 O O . TYR A 1 93 ? 8.356 4.551 -6.960 1.00 89.44 93 TYR A O 1
ATOM 759 N N . ILE A 1 94 ? 10.041 3.642 -8.133 1.00 89.62 94 ILE A N 1
ATOM 760 C CA . ILE A 1 94 ? 10.378 4.871 -8.860 1.00 89.62 94 ILE A CA 1
ATOM 761 C C . ILE A 1 94 ? 9.220 5.304 -9.765 1.00 89.62 94 ILE A C 1
ATOM 763 O O . ILE A 1 94 ? 8.807 6.465 -9.722 1.00 89.62 94 ILE A O 1
ATOM 767 N N . LEU A 1 95 ? 8.657 4.376 -10.540 1.00 84.94 95 LEU A N 1
ATOM 768 C CA . LEU A 1 95 ? 7.555 4.655 -11.464 1.00 84.94 95 LEU A CA 1
ATOM 769 C C . LEU A 1 95 ? 6.325 5.185 -10.738 1.00 84.94 95 LEU A C 1
ATOM 771 O O . LEU A 1 95 ? 5.781 6.218 -11.121 1.00 84.94 95 LEU A O 1
ATOM 775 N N . PHE A 1 96 ? 5.913 4.507 -9.668 1.00 82.44 96 PHE A N 1
ATOM 776 C CA . PHE A 1 96 ? 4.725 4.860 -8.889 1.00 82.44 96 PHE A CA 1
ATOM 777 C C . PHE A 1 96 ? 4.952 6.052 -7.936 1.00 82.44 96 PHE A C 1
ATOM 779 O O . PHE A 1 96 ? 4.003 6.596 -7.375 1.00 82.44 96 PHE A O 1
ATOM 786 N N . THR A 1 97 ? 6.193 6.526 -7.796 1.00 86.31 97 THR A N 1
ATOM 787 C CA . THR A 1 97 ? 6.497 7.810 -7.139 1.00 86.31 97 THR A CA 1
ATOM 788 C C . THR A 1 97 ? 6.320 9.006 -8.082 1.00 86.31 97 THR A C 1
ATOM 790 O O . THR A 1 97 ? 6.128 10.132 -7.617 1.00 86.31 97 THR A O 1
ATOM 793 N N . GLY A 1 98 ? 6.381 8.786 -9.399 1.00 81.88 98 GLY A N 1
ATOM 794 C CA . GLY A 1 98 ? 6.214 9.837 -10.398 1.00 81.88 98 GLY A CA 1
ATOM 795 C C . GLY A 1 98 ? 4.816 10.461 -10.387 1.00 81.88 98 GLY A C 1
ATOM 796 O O . GLY A 1 98 ? 3.837 9.825 -10.012 1.00 81.88 98 GLY A O 1
ATOM 797 N N . SER A 1 99 ? 4.715 11.715 -10.837 1.00 76.44 99 SER A N 1
ATOM 798 C CA . SER A 1 99 ? 3.434 12.432 -10.960 1.00 76.44 99 SER A CA 1
ATOM 799 C C . SER A 1 99 ? 2.832 12.405 -12.363 1.00 76.44 99 SER A C 1
ATOM 801 O O . SER A 1 99 ? 1.687 12.818 -12.566 1.00 76.44 99 SER A O 1
ATOM 803 N N . GLU A 1 100 ? 3.606 11.950 -13.345 1.00 75.88 100 GLU A N 1
ATOM 804 C CA . GLU A 1 100 ? 3.207 11.898 -14.746 1.00 75.88 100 GLU A CA 1
ATOM 805 C C . GLU A 1 100 ? 3.006 10.465 -15.210 1.00 75.88 100 GLU A C 1
ATOM 807 O O . GLU A 1 100 ? 3.761 9.562 -14.851 1.00 75.88 100 GLU A O 1
ATOM 812 N N . LEU A 1 101 ? 1.979 10.279 -16.039 1.00 68.56 101 LEU A N 1
ATOM 813 C CA . LEU A 1 101 ? 1.694 8.990 -16.641 1.00 68.56 101 LEU A CA 1
ATOM 814 C C . LEU A 1 101 ? 2.780 8.666 -17.667 1.00 68.56 101 LEU A C 1
ATOM 816 O O . LEU A 1 101 ? 2.880 9.313 -18.710 1.00 68.56 101 LEU A O 1
ATOM 820 N N . GLN A 1 102 ? 3.560 7.632 -17.385 1.00 70.88 102 GLN A N 1
ATOM 821 C CA . GLN A 1 102 ? 4.541 7.104 -18.323 1.00 70.88 102 GLN A CA 1
ATOM 822 C C . GLN A 1 102 ? 3.885 6.016 -19.173 1.00 70.88 102 GLN A C 1
ATOM 824 O O . GLN A 1 102 ? 3.131 5.200 -18.654 1.00 70.88 102 GLN A O 1
ATOM 829 N N . VAL A 1 103 ? 4.145 6.005 -20.482 1.00 72.06 103 VAL A N 1
ATOM 830 C CA . VAL A 1 103 ? 3.560 5.026 -21.411 1.00 72.06 103 VAL A CA 1
ATOM 831 C C . VAL A 1 103 ? 4.678 4.354 -22.191 1.00 72.06 103 VAL A C 1
ATOM 833 O O . VAL A 1 103 ? 5.396 5.012 -22.944 1.00 72.06 103 VAL A O 1
ATOM 836 N N . ALA A 1 104 ? 4.799 3.036 -22.039 1.00 71.25 104 ALA A N 1
ATOM 837 C CA . ALA A 1 104 ? 5.746 2.250 -22.817 1.00 71.25 104 ALA A CA 1
ATOM 838 C C . ALA A 1 104 ? 5.379 2.214 -24.305 1.00 71.25 104 ALA A C 1
ATOM 840 O O . ALA A 1 104 ? 4.209 2.047 -24.680 1.00 71.25 104 ALA A O 1
ATOM 841 N N . LYS A 1 105 ? 6.406 2.356 -25.153 1.00 75.75 105 LYS A N 1
ATOM 842 C CA . LYS A 1 105 ? 6.321 2.092 -26.594 1.00 75.75 105 LYS A CA 1
ATOM 843 C C . LYS A 1 105 ? 6.127 0.594 -26.843 1.00 75.75 105 LYS A C 1
ATOM 845 O O . LYS A 1 105 ? 6.311 -0.224 -25.953 1.00 75.75 105 LYS A O 1
ATOM 850 N N . GLU A 1 106 ? 5.770 0.227 -28.070 1.00 70.19 106 GLU A N 1
ATOM 851 C CA . GLU A 1 106 ? 5.438 -1.160 -28.422 1.00 70.19 106 GLU A CA 1
ATOM 852 C C . GLU A 1 106 ? 6.570 -2.165 -28.143 1.00 70.19 106 GLU A C 1
ATOM 854 O O . GLU A 1 106 ? 6.274 -3.286 -27.737 1.00 70.19 106 GLU A O 1
ATOM 859 N N . GLU A 1 107 ? 7.827 -1.735 -28.257 1.00 76.50 107 GLU A N 1
ATOM 860 C CA . GLU A 1 107 ? 9.039 -2.540 -28.013 1.00 76.50 107 GLU A CA 1
ATOM 861 C C . GLU A 1 107 ? 9.658 -2.325 -26.619 1.00 76.50 107 GLU A C 1
ATOM 863 O O . GLU A 1 107 ? 10.717 -2.869 -26.324 1.00 76.50 107 GLU A O 1
ATOM 868 N N . GLN A 1 108 ? 9.049 -1.480 -25.780 1.00 71.81 108 GLN A N 1
ATOM 869 C CA . GLN A 1 108 ? 9.528 -1.209 -24.425 1.00 71.81 108 GLN A CA 1
ATOM 870 C C . GLN A 1 108 ? 8.658 -1.929 -23.401 1.00 71.81 108 GLN A C 1
ATOM 872 O O . GLN A 1 108 ? 7.437 -2.024 -23.562 1.00 71.81 108 GLN A O 1
ATOM 877 N N . GLU A 1 109 ? 9.292 -2.368 -22.322 1.00 73.69 109 GLU A N 1
ATOM 878 C CA . GLU A 1 109 ? 8.622 -2.844 -21.118 1.00 73.69 109 GLU A CA 1
ATOM 879 C C . GLU A 1 109 ? 8.759 -1.804 -19.990 1.00 73.69 109 GLU A C 1
ATOM 881 O O . GLU A 1 109 ? 9.388 -0.755 -20.171 1.00 73.69 109 GLU A O 1
ATOM 886 N N . ILE A 1 110 ? 8.142 -2.024 -18.822 1.00 69.44 110 ILE A N 1
ATOM 887 C CA . ILE A 1 110 ? 8.085 -0.959 -17.805 1.00 69.44 110 ILE A CA 1
ATOM 888 C C . ILE A 1 110 ? 9.451 -0.654 -17.223 1.00 69.44 110 ILE A C 1
ATOM 890 O O . ILE A 1 110 ? 9.742 0.495 -16.898 1.00 69.44 110 ILE A O 1
ATOM 894 N N . THR A 1 111 ? 10.274 -1.687 -17.047 1.00 75.50 111 THR A N 1
ATOM 895 C CA . THR A 1 111 ? 11.587 -1.530 -16.431 1.00 75.50 111 THR A CA 1
ATOM 896 C C . THR A 1 111 ? 12.511 -0.716 -17.329 1.00 75.50 111 THR A C 1
ATOM 898 O O . THR A 1 111 ? 13.468 -0.144 -16.828 1.00 75.50 111 THR A O 1
ATOM 901 N N . ASP A 1 112 ? 12.193 -0.600 -18.626 1.00 82.38 112 ASP A N 1
ATOM 902 C CA . ASP A 1 112 ? 12.907 0.261 -19.574 1.00 82.38 112 ASP A CA 1
ATOM 903 C C . ASP A 1 112 ? 12.491 1.738 -19.476 1.00 82.38 112 ASP A C 1
ATOM 905 O O . ASP A 1 112 ? 13.134 2.599 -20.077 1.00 82.38 112 ASP A O 1
ATOM 909 N N . LEU A 1 113 ? 11.400 2.046 -18.763 1.00 83.56 113 LEU A N 1
ATOM 910 C CA . LEU A 1 113 ? 10.942 3.422 -18.539 1.00 83.56 113 LEU A CA 1
ATOM 911 C C . LEU A 1 113 ? 11.708 4.118 -17.415 1.00 83.56 113 LEU A C 1
ATOM 913 O O . LEU A 1 113 ? 11.683 5.344 -17.318 1.00 83.56 113 LEU A O 1
ATOM 917 N N . VAL A 1 114 ? 12.385 3.343 -16.570 1.00 87.00 114 VAL A N 1
ATOM 918 C CA . VAL A 1 114 ? 13.165 3.862 -15.452 1.00 87.00 114 VAL A CA 1
ATOM 919 C C . VAL A 1 114 ? 14.614 4.018 -15.874 1.00 87.00 114 VAL A C 1
ATOM 921 O O . VAL A 1 114 ? 15.252 3.056 -16.291 1.00 87.00 114 VAL A O 1
ATOM 924 N N . ASP A 1 115 ? 15.158 5.224 -15.715 1.00 88.56 115 ASP A N 1
ATOM 925 C CA . ASP A 1 115 ? 16.600 5.435 -15.826 1.00 88.56 115 ASP A CA 1
ATOM 926 C C . ASP A 1 115 ? 17.302 4.682 -14.674 1.00 88.56 115 ASP A C 1
ATOM 928 O O . ASP A 1 115 ? 17.039 5.001 -13.508 1.00 88.56 115 ASP A O 1
ATOM 932 N N . PRO A 1 116 ? 18.201 3.714 -14.953 1.00 87.19 116 PRO A N 1
ATOM 933 C CA . PRO A 1 116 ? 18.881 2.924 -13.923 1.00 87.19 116 PRO A CA 1
ATOM 934 C C . PRO A 1 116 ? 19.679 3.758 -12.910 1.00 87.19 116 PRO A C 1
ATOM 936 O O . PRO A 1 116 ? 19.886 3.319 -11.774 1.00 87.19 116 PRO A O 1
ATOM 939 N N . SER A 1 117 ? 20.116 4.960 -13.305 1.00 91.56 117 SER A N 1
ATOM 940 C CA . SER A 1 117 ? 20.833 5.904 -12.443 1.00 91.56 117 SER A CA 1
ATOM 941 C C . SER A 1 117 ? 19.923 6.633 -11.449 1.00 91.56 117 SER A C 1
ATOM 943 O O . SER A 1 117 ? 20.420 7.265 -10.514 1.00 91.56 117 SER A O 1
ATOM 945 N N . THR A 1 118 ? 18.600 6.510 -11.600 1.00 92.50 118 THR A N 1
ATOM 946 C CA . THR A 1 118 ? 17.629 7.125 -10.693 1.00 92.50 118 THR A CA 1
ATOM 947 C C . THR A 1 118 ? 17.822 6.573 -9.274 1.00 92.50 118 THR A C 1
ATOM 949 O O . THR A 1 118 ? 17.810 5.344 -9.075 1.00 92.50 118 THR A O 1
ATOM 952 N N . PRO A 1 119 ? 18.022 7.448 -8.270 1.00 93.00 119 PRO A N 1
ATOM 953 C CA . PRO A 1 119 ? 18.148 7.022 -6.884 1.00 93.00 119 PRO A CA 1
ATOM 954 C C . PRO A 1 119 ? 16.806 6.516 -6.346 1.00 93.00 119 PRO A C 1
ATOM 956 O O . PRO A 1 119 ? 15.742 6.813 -6.891 1.00 93.00 119 PRO A O 1
ATOM 959 N N . LEU A 1 120 ? 16.852 5.760 -5.249 1.00 93.69 120 LEU A N 1
ATOM 960 C CA . LEU A 1 120 ? 15.635 5.397 -4.528 1.00 93.69 120 LEU A CA 1
ATOM 961 C C . LEU A 1 120 ? 14.934 6.646 -3.973 1.00 93.69 120 LEU A C 1
ATOM 963 O O . LEU A 1 120 ? 15.608 7.631 -3.646 1.00 93.69 120 LEU A O 1
ATOM 967 N N . PRO A 1 121 ? 13.595 6.616 -3.832 1.00 93.19 121 PRO A N 1
ATOM 968 C CA . PRO A 1 121 ? 12.884 7.639 -3.081 1.00 93.19 121 PRO A CA 1
ATOM 969 C C . PRO A 1 121 ? 13.499 7.798 -1.686 1.00 93.19 121 PRO A C 1
ATOM 971 O O . PRO A 1 121 ? 13.791 6.813 -1.019 1.00 93.19 121 PRO A O 1
ATOM 974 N N . SER A 1 122 ? 13.674 9.036 -1.224 1.00 94.19 122 SER A N 1
ATOM 975 C CA . SER A 1 122 ? 14.403 9.332 0.022 1.00 94.19 122 SER A CA 1
ATOM 976 C C . SER A 1 122 ? 13.781 8.739 1.292 1.00 94.19 122 SER A C 1
ATOM 978 O O . SER A 1 122 ? 14.440 8.689 2.326 1.00 94.19 122 SER A O 1
ATOM 980 N N . TRP A 1 123 ? 12.514 8.331 1.225 1.00 93.94 123 TRP A N 1
ATOM 981 C CA . TRP A 1 123 ? 11.756 7.707 2.308 1.00 93.94 123 TRP A CA 1
ATOM 982 C C . TRP A 1 123 ? 11.787 6.170 2.268 1.00 93.94 123 TRP A C 1
ATOM 984 O O . TRP A 1 123 ? 11.285 5.550 3.200 1.00 93.94 123 TRP A O 1
ATOM 994 N N . LEU A 1 124 ? 12.355 5.559 1.221 1.00 94.75 124 LEU A N 1
ATOM 995 C CA . LEU A 1 124 ? 12.489 4.109 1.090 1.00 94.75 124 LEU A CA 1
ATOM 996 C C . LEU A 1 124 ? 13.933 3.698 1.387 1.00 94.75 124 LEU A C 1
ATOM 998 O O . LEU A 1 124 ? 14.843 3.999 0.610 1.00 94.75 124 LEU A O 1
ATOM 1002 N N . ALA A 1 125 ? 14.148 3.007 2.506 1.00 94.88 125 ALA A N 1
ATOM 1003 C CA . ALA A 1 125 ? 15.468 2.500 2.847 1.00 94.88 125 ALA A CA 1
ATOM 1004 C C . ALA A 1 125 ? 15.859 1.314 1.951 1.00 94.88 125 ALA A C 1
ATOM 1006 O O . ALA A 1 125 ? 15.019 0.539 1.492 1.00 94.88 125 ALA A O 1
ATOM 1007 N N . GLU A 1 126 ? 17.164 1.131 1.748 1.00 94.62 126 GLU A N 1
ATOM 1008 C CA . GLU A 1 126 ? 17.700 -0.011 0.996 1.00 94.62 126 GLU A CA 1
ATOM 1009 C C . GLU A 1 126 ? 17.315 -1.353 1.644 1.00 94.62 126 GLU A C 1
ATOM 1011 O O . GLU A 1 126 ? 17.060 -2.334 0.951 1.00 94.62 126 GLU A O 1
ATOM 1016 N N . GLU A 1 127 ? 17.243 -1.391 2.976 1.00 95.81 127 GLU A N 1
ATOM 1017 C CA . GLU A 1 127 ? 16.811 -2.566 3.736 1.00 95.81 127 GLU A CA 1
ATOM 1018 C C . GLU A 1 127 ? 15.348 -2.928 3.443 1.00 95.81 127 GLU A C 1
ATOM 1020 O O . GLU A 1 127 ? 15.048 -4.091 3.176 1.00 95.81 127 GLU A O 1
ATOM 1025 N N . ASP A 1 128 ? 14.454 -1.937 3.399 1.00 94.12 128 ASP A N 1
ATOM 1026 C CA . ASP A 1 128 ? 13.041 -2.150 3.068 1.00 94.12 128 ASP A CA 1
ATOM 1027 C C . ASP A 1 128 ? 12.885 -2.672 1.638 1.00 94.12 128 ASP A C 1
ATOM 1029 O O . ASP A 1 128 ? 12.158 -3.637 1.394 1.00 94.12 128 ASP A O 1
ATOM 1033 N N . LEU A 1 129 ? 13.633 -2.092 0.693 1.00 94.81 129 LEU A N 1
ATOM 1034 C CA . LEU A 1 129 ? 13.678 -2.579 -0.683 1.00 94.81 129 LEU A CA 1
ATOM 1035 C C . LEU A 1 129 ? 14.112 -4.050 -0.736 1.00 94.81 129 LEU A C 1
ATOM 1037 O O . LEU A 1 129 ? 13.495 -4.850 -1.442 1.00 94.81 129 LEU A O 1
ATOM 1041 N N . MET A 1 130 ? 15.162 -4.411 0.003 1.00 95.00 130 MET A N 1
ATOM 1042 C CA . MET A 1 130 ? 15.659 -5.785 0.060 1.00 95.00 130 MET A CA 1
ATOM 1043 C C . MET A 1 130 ? 14.646 -6.740 0.689 1.00 95.00 130 MET A C 1
ATOM 1045 O O . MET A 1 130 ? 14.517 -7.869 0.220 1.00 95.00 130 MET A O 1
ATOM 1049 N N . ASN A 1 131 ? 13.895 -6.303 1.700 1.00 93.12 131 ASN A N 1
ATOM 1050 C CA . ASN A 1 131 ? 12.836 -7.108 2.303 1.00 93.12 131 ASN A CA 1
ATOM 1051 C C . ASN A 1 131 ? 11.750 -7.452 1.277 1.00 93.12 131 ASN A C 1
ATOM 1053 O O . ASN A 1 131 ? 11.418 -8.628 1.113 1.00 93.12 131 ASN A O 1
ATOM 1057 N N . TYR A 1 132 ? 11.266 -6.464 0.520 1.00 90.31 132 TYR A N 1
ATOM 1058 C CA . TYR A 1 132 ? 10.324 -6.721 -0.571 1.00 90.31 132 TYR A CA 1
ATOM 1059 C C . TYR A 1 132 ? 10.935 -7.606 -1.658 1.00 90.31 132 TYR A C 1
ATOM 1061 O O . TYR A 1 132 ? 10.296 -8.561 -2.101 1.00 90.31 132 TYR A O 1
ATOM 1069 N N . ALA A 1 133 ? 12.177 -7.335 -2.063 1.00 90.44 133 ALA A N 1
ATOM 1070 C CA . ALA A 1 133 ? 12.849 -8.115 -3.092 1.00 90.44 133 ALA A CA 1
ATOM 1071 C C . ALA A 1 133 ? 12.983 -9.593 -2.696 1.00 90.44 133 ALA A C 1
ATOM 1073 O O . ALA A 1 133 ? 12.665 -10.471 -3.488 1.00 90.44 133 ALA A O 1
ATOM 1074 N N . ASN A 1 134 ? 13.370 -9.886 -1.455 1.00 91.50 134 ASN A N 1
ATOM 1075 C CA . ASN A 1 134 ? 13.511 -11.259 -0.968 1.00 91.50 134 ASN A CA 1
ATOM 1076 C C . ASN A 1 134 ? 12.176 -12.020 -0.945 1.00 91.50 134 ASN A C 1
ATOM 1078 O O . ASN A 1 134 ? 12.150 -13.224 -1.208 1.00 91.50 134 ASN A O 1
ATOM 1082 N N . LEU A 1 135 ? 11.063 -11.340 -0.647 1.00 87.62 135 LEU A N 1
ATOM 1083 C CA . LEU A 1 135 ? 9.733 -11.950 -0.713 1.00 87.62 135 LEU A CA 1
ATOM 1084 C C . LEU A 1 135 ? 9.379 -12.330 -2.153 1.00 87.62 135 LEU A C 1
ATOM 1086 O O . LEU A 1 135 ? 9.000 -13.471 -2.410 1.00 87.62 135 LEU A O 1
ATOM 1090 N N . TYR A 1 136 ? 9.557 -11.413 -3.102 1.00 83.94 136 TYR A N 1
ATOM 1091 C CA . TYR A 1 136 ? 9.258 -11.686 -4.509 1.00 83.94 136 TYR A CA 1
ATOM 1092 C C . TYR A 1 136 ? 10.232 -12.679 -5.154 1.00 83.94 136 TYR A C 1
ATOM 1094 O O . TYR A 1 136 ? 9.822 -13.435 -6.027 1.00 83.94 136 TYR A O 1
ATOM 1102 N N . GLU A 1 137 ? 11.477 -12.756 -4.688 1.00 85.88 137 GLU A N 1
ATOM 1103 C CA . GLU A 1 137 ? 12.437 -13.772 -5.130 1.00 85.88 137 GLU A CA 1
ATOM 1104 C C . GLU A 1 137 ? 11.964 -15.172 -4.714 1.00 85.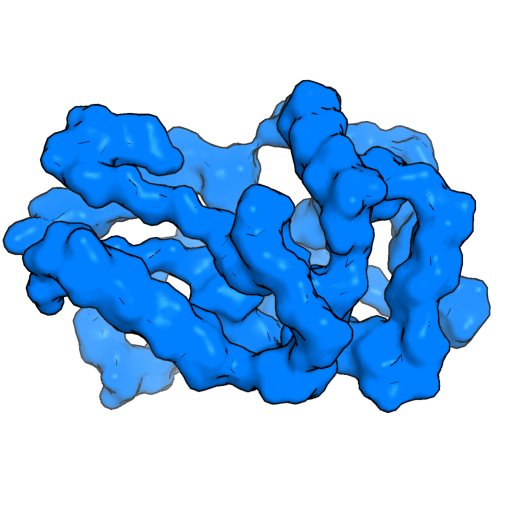88 137 GLU A C 1
ATOM 1106 O O . GLU A 1 137 ? 12.071 -16.138 -5.466 1.00 85.88 137 GLU A O 1
ATOM 1111 N N . ARG A 1 138 ? 11.396 -15.283 -3.507 1.00 84.44 138 ARG A N 1
ATOM 1112 C CA . ARG A 1 138 ? 10.943 -16.555 -2.942 1.00 84.44 138 ARG A CA 1
ATOM 1113 C C . ARG A 1 138 ? 9.588 -17.011 -3.477 1.00 84.44 138 ARG A C 1
ATOM 1115 O O . ARG A 1 138 ? 9.392 -18.210 -3.667 1.00 84.44 138 ARG A O 1
ATOM 1122 N N . PHE A 1 139 ? 8.650 -16.086 -3.659 1.00 79.88 139 PHE A N 1
ATOM 1123 C CA . PHE A 1 139 ? 7.249 -16.400 -3.970 1.00 79.88 139 PHE A CA 1
ATOM 1124 C C . PHE A 1 139 ? 6.835 -16.017 -5.396 1.00 79.88 139 PHE A C 1
ATOM 1126 O O . PHE A 1 139 ? 5.774 -16.428 -5.863 1.00 79.88 139 PHE A O 1
ATOM 1133 N N . GLY A 1 140 ? 7.693 -15.292 -6.114 1.00 76.06 140 GLY A N 1
ATOM 1134 C CA . GLY A 1 140 ? 7.446 -14.829 -7.471 1.00 76.06 140 GLY A CA 1
ATOM 1135 C C . GLY A 1 140 ? 6.442 -13.678 -7.547 1.00 76.06 140 GLY A C 1
ATOM 1136 O O . GLY A 1 140 ? 5.732 -13.347 -6.601 1.00 76.06 140 GLY A O 1
ATOM 1137 N N . PHE A 1 141 ? 6.352 -13.072 -8.729 1.00 75.25 141 PHE A N 1
ATOM 1138 C CA . PHE A 1 141 ? 5.388 -12.005 -9.023 1.00 75.25 141 PHE A CA 1
ATOM 1139 C C . PHE A 1 141 ? 4.040 -12.525 -9.540 1.00 75.25 141 PHE A C 1
ATOM 1141 O O . PHE A 1 141 ? 3.146 -11.729 -9.804 1.00 75.25 141 PHE A O 1
ATOM 1148 N N . HIS A 1 142 ? 3.882 -13.839 -9.713 1.00 70.12 142 HIS A N 1
ATOM 1149 C CA . HIS A 1 142 ? 2.777 -14.435 -10.469 1.00 70.12 142 HIS A CA 1
ATOM 1150 C C . HIS A 1 142 ? 1.399 -13.968 -9.975 1.00 70.12 142 HIS A C 1
ATOM 1152 O O . HIS A 1 142 ? 0.678 -13.316 -10.727 1.00 70.12 142 HIS A O 1
ATOM 1158 N N . THR A 1 143 ? 1.092 -14.160 -8.688 1.00 68.31 143 THR A N 1
ATOM 1159 C CA . THR A 1 143 ? -0.177 -13.706 -8.093 1.00 68.31 143 THR A CA 1
ATOM 1160 C C . THR A 1 143 ? -0.348 -12.191 -8.188 1.00 68.31 143 THR A C 1
ATOM 1162 O O . THR A 1 143 ? -1.419 -11.705 -8.545 1.00 68.31 143 THR A O 1
ATOM 1165 N N . ALA A 1 144 ? 0.717 -11.435 -7.894 1.00 68.31 144 ALA A N 1
ATOM 1166 C CA . ALA A 1 144 ? 0.677 -9.976 -7.900 1.00 68.31 144 ALA A CA 1
ATOM 1167 C C . ALA A 1 144 ? 0.367 -9.411 -9.286 1.00 68.31 144 ALA A C 1
ATOM 1169 O O . ALA A 1 144 ? -0.306 -8.390 -9.414 1.00 68.31 144 ALA A O 1
ATOM 1170 N N . LEU A 1 145 ? 0.818 -10.111 -10.323 1.00 64.81 145 LEU A N 1
ATOM 1171 C CA . LEU A 1 145 ? 0.512 -9.772 -11.694 1.00 64.81 145 LEU A CA 1
ATOM 1172 C C . LEU A 1 145 ? -0.914 -10.189 -12.059 1.00 64.81 145 LEU A C 1
ATOM 1174 O O . LEU A 1 145 ? -1.532 -9.466 -12.822 1.00 64.81 145 LEU A O 1
ATOM 1178 N N . GLN A 1 146 ? -1.460 -11.283 -11.516 1.00 59.53 146 GLN A N 1
ATOM 1179 C CA . GLN A 1 146 ? -2.705 -11.917 -11.978 1.00 59.53 146 GLN A CA 1
ATOM 1180 C C . GLN A 1 146 ? -4.035 -11.327 -11.489 1.00 59.53 146 GLN A C 1
ATOM 1182 O O . GLN A 1 146 ? -5.088 -11.740 -11.975 1.00 59.53 146 GLN A O 1
ATOM 1187 N N . ASN A 1 147 ? -4.039 -10.375 -10.554 1.00 52.59 147 ASN A N 1
ATOM 1188 C CA . ASN A 1 147 ? -5.284 -9.869 -9.965 1.00 52.59 147 ASN A CA 1
ATOM 1189 C C . ASN A 1 147 ? -6.209 -9.173 -10.996 1.00 52.59 147 ASN A C 1
ATOM 1191 O O . ASN A 1 147 ? -6.074 -7.986 -11.300 1.00 52.59 147 ASN A O 1
ATOM 1195 N N . LYS A 1 148 ? -7.203 -9.919 -11.505 1.00 44.75 148 LYS A N 1
ATOM 1196 C CA . LYS A 1 148 ? -8.277 -9.473 -12.415 1.00 44.75 148 LYS A CA 1
ATOM 1197 C C . LYS A 1 148 ? -9.424 -8.812 -11.643 1.00 44.75 148 LYS A C 1
ATOM 1199 O O . LYS A 1 148 ? -10.509 -9.380 -11.549 1.00 44.75 148 LYS A O 1
ATOM 1204 N N . CYS A 1 149 ? -9.240 -7.629 -11.071 1.00 34.94 149 CYS A N 1
ATOM 1205 C CA . CYS A 1 149 ? -10.361 -6.880 -10.484 1.00 34.94 149 CYS A CA 1
ATOM 1206 C C . CYS A 1 149 ? -10.319 -5.414 -10.915 1.00 34.94 149 CYS A C 1
ATOM 1208 O O . CYS A 1 149 ? -9.253 -4.845 -11.105 1.00 34.94 149 CYS A O 1
ATOM 1210 N N . SER A 1 150 ? -11.490 -4.827 -11.156 1.00 33.75 150 SER A N 1
ATOM 1211 C CA . SER A 1 150 ? -11.672 -3.430 -11.579 1.00 33.75 150 SER A CA 1
ATOM 1212 C C . SER A 1 150 ? -12.383 -2.645 -10.472 1.00 33.75 150 SER A C 1
ATOM 1214 O O . SER A 1 150 ? -13.114 -3.279 -9.725 1.00 33.75 150 SER A O 1
ATOM 1216 N N . PHE A 1 151 ? -12.196 -1.313 -10.425 1.00 33.91 151 PHE A N 1
ATOM 1217 C CA . PHE A 1 151 ? -12.837 -0.242 -9.602 1.00 33.91 151 PHE A CA 1
ATOM 1218 C C . PHE A 1 151 ? -11.811 0.526 -8.707 1.00 33.91 151 PHE A C 1
ATOM 1220 O O . PHE A 1 151 ? -10.673 0.094 -8.632 1.00 33.91 151 PHE A O 1
ATOM 1227 N N . PRO A 1 152 ? -12.085 1.734 -8.160 1.00 38.28 152 PRO A N 1
ATOM 1228 C CA . PRO A 1 152 ? -11.009 2.675 -7.775 1.00 38.28 152 PRO A CA 1
ATOM 1229 C C . PRO A 1 152 ? -10.576 2.700 -6.285 1.00 38.28 152 PRO A C 1
ATOM 1231 O O . PRO A 1 152 ? -11.438 2.746 -5.412 1.00 38.28 152 PRO A O 1
ATOM 1234 N N . ALA A 1 153 ? -9.254 2.809 -6.032 1.00 41.25 153 ALA A N 1
ATOM 1235 C CA . ALA A 1 153 ? -8.584 2.969 -4.722 1.00 41.25 153 ALA A CA 1
ATOM 1236 C C . ALA A 1 153 ? -8.237 4.413 -4.306 1.00 41.25 153 ALA A C 1
ATOM 1238 O O . ALA A 1 153 ? -8.193 5.340 -5.118 1.00 41.25 153 ALA A O 1
ATOM 1239 N N . GLY A 1 154 ? -7.963 4.580 -3.003 1.00 42.09 154 GLY A N 1
ATOM 1240 C CA . GLY A 1 154 ? -7.500 5.820 -2.377 1.00 42.09 154 GLY A CA 1
ATOM 1241 C C . GLY A 1 154 ? -6.019 6.105 -2.642 1.00 42.09 154 GLY A C 1
ATOM 1242 O O . GLY A 1 154 ? -5.151 5.336 -2.239 1.00 42.09 154 GLY A O 1
ATOM 1243 N N . ASN A 1 155 ? -5.753 7.249 -3.274 1.00 45.62 155 ASN A N 1
ATOM 1244 C CA . ASN A 1 155 ? -4.447 7.648 -3.800 1.00 45.62 155 ASN A CA 1
ATOM 1245 C C . ASN A 1 155 ? -4.038 9.047 -3.286 1.00 45.62 155 ASN A C 1
ATOM 1247 O O . ASN A 1 155 ? -4.894 9.881 -2.968 1.00 45.62 155 ASN A O 1
ATOM 1251 N N . GLY A 1 156 ? -2.732 9.339 -3.231 1.00 39.81 156 GLY A N 1
ATOM 1252 C CA . GLY A 1 156 ? -2.219 10.696 -2.985 1.00 39.81 156 GLY A CA 1
ATOM 1253 C C . GLY A 1 156 ? -2.501 11.645 -4.161 1.00 39.81 156 GLY A C 1
ATOM 1254 O O . GLY A 1 156 ? -2.684 11.195 -5.285 1.00 39.81 156 GLY A O 1
ATOM 1255 N N . ARG A 1 157 ? -2.538 12.973 -3.952 1.00 53.88 157 ARG A N 1
ATOM 1256 C CA . ARG A 1 157 ? -2.913 13.917 -5.037 1.00 53.88 157 ARG A CA 1
ATOM 1257 C C . ARG A 1 157 ? -1.933 13.960 -6.208 1.00 53.88 157 ARG A C 1
ATOM 1259 O O . ARG A 1 157 ? -2.331 14.353 -7.299 1.00 53.88 157 ARG A O 1
ATOM 1266 N N . LYS A 1 158 ? -0.668 13.594 -5.992 1.00 59.25 158 LYS A N 1
ATOM 1267 C CA . LYS A 1 158 ? 0.326 13.493 -7.067 1.00 59.25 158 LYS A CA 1
ATOM 1268 C C . LYS A 1 158 ? 0.366 12.111 -7.703 1.00 59.25 158 LYS A C 1
ATOM 1270 O O . LYS A 1 158 ? 1.136 11.920 -8.631 1.00 59.25 158 LYS A O 1
ATOM 1275 N N . ASP A 1 159 ? -0.448 11.169 -7.244 1.00 57.22 159 ASP A N 1
ATOM 1276 C CA . ASP A 1 159 ? -0.537 9.855 -7.857 1.00 57.22 159 ASP A CA 1
ATOM 1277 C C . ASP A 1 159 ? -1.243 9.946 -9.218 1.00 57.22 159 ASP A C 1
ATOM 1279 O O . ASP A 1 159 ? -2.424 10.299 -9.320 1.00 57.22 159 ASP A O 1
ATOM 1283 N N . TYR A 1 160 ? -0.523 9.603 -10.285 1.00 60.81 160 TYR A N 1
ATOM 1284 C CA . TYR A 1 160 ? -1.079 9.595 -11.634 1.00 60.81 160 TYR A CA 1
ATOM 1285 C C . TYR A 1 160 ? -2.212 8.566 -11.806 1.00 60.81 160 TYR A C 1
ATOM 1287 O O . TYR A 1 160 ? -3.002 8.703 -12.744 1.00 60.81 160 TYR A O 1
ATOM 1295 N N . ALA A 1 161 ? -2.358 7.575 -10.914 1.00 56.25 161 ALA A N 1
ATOM 1296 C CA . ALA A 1 161 ? -3.492 6.651 -10.918 1.00 56.25 161 ALA A CA 1
ATOM 1297 C C . ALA A 1 161 ? -4.838 7.389 -10.779 1.00 56.25 161 ALA A C 1
ATOM 1299 O O . ALA A 1 161 ? -5.836 6.962 -11.364 1.00 56.25 161 ALA A O 1
ATOM 1300 N N . LEU A 1 162 ? -4.866 8.553 -10.111 1.00 50.50 162 LEU A N 1
ATOM 1301 C CA . LEU A 1 162 ? -6.046 9.424 -10.063 1.00 50.50 162 LEU A CA 1
ATOM 1302 C C . LEU A 1 162 ? -6.452 9.961 -11.446 1.00 50.50 162 LEU A C 1
ATOM 1304 O O . LEU A 1 162 ? -7.650 10.067 -11.737 1.00 50.50 162 LEU A O 1
ATOM 1308 N N . LYS A 1 163 ? -5.463 10.250 -12.306 1.00 55.72 163 LYS A N 1
ATOM 1309 C CA . LYS A 1 163 ? -5.651 10.802 -13.659 1.00 55.72 163 LYS A CA 1
ATOM 1310 C C . LYS A 1 163 ? -6.215 9.758 -14.634 1.00 55.72 163 LYS A C 1
ATOM 1312 O O . LYS A 1 163 ? -6.991 10.103 -15.521 1.00 55.72 163 LYS A O 1
ATOM 1317 N N . LEU A 1 164 ? -5.852 8.481 -14.474 1.00 51.91 164 LEU A N 1
ATOM 1318 C CA . LEU A 1 164 ? -6.162 7.409 -15.434 1.00 51.91 164 LEU A CA 1
ATOM 1319 C C . LEU A 1 164 ? -7.644 7.026 -15.519 1.00 51.91 164 LEU A C 1
ATOM 1321 O O . LEU A 1 164 ? -8.109 6.617 -16.580 1.00 51.91 164 LEU A O 1
ATOM 1325 N N . ALA A 1 165 ? -8.385 7.148 -14.421 1.00 51.12 165 ALA A N 1
ATOM 1326 C CA . ALA A 1 165 ? -9.772 6.687 -14.348 1.00 51.12 165 ALA A CA 1
ATOM 1327 C C . ALA A 1 165 ? -10.764 7.793 -13.949 1.00 51.12 165 ALA A C 1
ATOM 1329 O O . ALA A 1 165 ? -11.881 7.489 -13.538 1.00 51.12 165 ALA A O 1
ATOM 1330 N N . LYS A 1 166 ? -10.368 9.075 -14.058 1.00 55.25 166 LYS A N 1
ATOM 1331 C CA . LYS A 1 166 ? -11.137 10.222 -13.528 1.00 55.25 166 LYS A CA 1
ATOM 1332 C C . LYS A 1 166 ? -11.556 10.008 -12.068 1.00 55.25 166 LYS A C 1
ATOM 1334 O O . LYS A 1 166 ? -12.606 10.464 -11.626 1.00 55.25 166 LYS A O 1
ATOM 1339 N N . ILE A 1 167 ? -10.734 9.274 -11.318 1.00 58.41 167 ILE A N 1
ATOM 1340 C CA . ILE A 1 167 ? -11.000 8.953 -9.914 1.00 58.41 167 ILE A CA 1
ATOM 1341 C C . ILE A 1 167 ? -10.966 10.242 -9.107 1.00 58.41 167 ILE A C 1
ATOM 1343 O O . ILE A 1 167 ? -11.794 10.425 -8.220 1.00 58.41 167 ILE A O 1
ATOM 1347 N N . GLU A 1 168 ? -10.066 11.161 -9.468 1.00 61.03 168 GLU A N 1
ATOM 1348 C CA . GLU A 1 168 ? -10.061 12.506 -8.907 1.00 61.03 168 GLU A CA 1
ATOM 1349 C C . GLU A 1 168 ? -11.430 13.171 -9.056 1.00 61.03 168 GLU A C 1
ATOM 1351 O O . GLU A 1 168 ? -11.972 13.632 -8.058 1.00 61.03 168 GLU A O 1
ATOM 1356 N N . ASP A 1 169 ? -12.043 13.136 -10.243 1.00 61.69 169 ASP A N 1
ATOM 1357 C CA . ASP A 1 169 ? -13.378 13.700 -10.460 1.00 61.69 169 ASP A CA 1
ATOM 1358 C C . ASP A 1 169 ? -14.427 12.975 -9.614 1.00 61.69 169 ASP A C 1
ATOM 1360 O O . ASP A 1 169 ? -15.235 13.626 -8.965 1.00 61.69 169 ASP A O 1
ATOM 1364 N N . CYS A 1 170 ? -14.409 11.640 -9.552 1.00 57.69 170 CYS A N 1
ATOM 1365 C CA . CYS A 1 170 ? -15.351 10.870 -8.732 1.00 57.69 170 CYS A CA 1
ATOM 1366 C C . CYS A 1 170 ? -15.263 11.242 -7.243 1.00 57.69 170 CYS A C 1
ATOM 1368 O O . CYS A 1 170 ? -16.291 11.493 -6.615 1.00 57.69 170 CYS A O 1
ATOM 1370 N N . ILE A 1 171 ? -14.051 11.333 -6.692 1.00 62.50 171 ILE A N 1
ATOM 1371 C CA . ILE A 1 171 ? -13.815 11.660 -5.281 1.00 62.50 171 ILE A CA 1
ATOM 1372 C C . ILE A 1 171 ? -14.114 13.144 -5.006 1.00 62.50 171 ILE A C 1
ATOM 1374 O O . ILE A 1 171 ? -14.714 13.480 -3.986 1.00 62.50 171 ILE A O 1
ATOM 1378 N N . THR A 1 172 ? -13.720 14.047 -5.907 1.00 67.00 172 THR A N 1
ATOM 1379 C CA . THR A 1 172 ? -13.847 15.501 -5.702 1.00 67.00 172 THR A CA 1
ATOM 1380 C C . THR A 1 172 ? -15.227 16.053 -6.055 1.00 67.00 172 THR A C 1
ATOM 1382 O O . THR A 1 172 ? -15.630 17.057 -5.471 1.00 67.00 172 THR A O 1
ATOM 1385 N N . CYS A 1 173 ? -15.995 15.398 -6.934 1.00 68.12 173 CYS A N 1
ATOM 1386 C CA . CYS A 1 173 ? -17.339 15.847 -7.319 1.00 68.12 173 CYS A CA 1
ATOM 1387 C C . CYS A 1 173 ? -18.415 15.591 -6.252 1.00 68.12 173 CYS A C 1
ATOM 1389 O O . CYS A 1 173 ? -19.573 15.944 -6.462 1.00 68.12 173 CYS A O 1
ATOM 1391 N N . GLY A 1 174 ? -18.063 14.959 -5.127 1.00 66.25 174 GLY A N 1
ATOM 1392 C CA . GLY A 1 174 ? -18.958 14.738 -3.989 1.00 66.25 174 GLY A CA 1
ATOM 1393 C C . GLY A 1 174 ? -19.979 13.611 -4.169 1.00 66.25 174 GLY A C 1
ATOM 1394 O O . GLY A 1 174 ? -20.538 13.168 -3.174 1.00 66.25 174 GLY A O 1
ATOM 1395 N N . LYS A 1 175 ? -20.164 13.077 -5.384 1.00 73.31 175 LYS A N 1
ATOM 1396 C CA . LYS A 1 175 ? -21.148 12.017 -5.685 1.00 73.31 175 LYS A CA 1
ATOM 1397 C C . LYS A 1 175 ? -20.954 10.728 -4.892 1.00 73.31 175 LYS A C 1
ATOM 1399 O O . LYS A 1 175 ? -21.911 10.003 -4.660 1.00 73.31 175 LYS A O 1
ATOM 1404 N N . VAL A 1 176 ? -19.733 10.428 -4.445 1.00 70.69 176 VAL A N 1
ATOM 1405 C CA . VAL A 1 176 ? -19.492 9.251 -3.589 1.00 70.69 176 VAL A CA 1
ATOM 1406 C C . VAL A 1 176 ? -20.255 9.376 -2.265 1.00 70.69 176 VAL A C 1
ATOM 1408 O O . VAL A 1 176 ? -20.704 8.366 -1.729 1.00 70.69 176 VAL A O 1
ATOM 1411 N N . LYS A 1 177 ? -20.493 10.601 -1.777 1.00 75.81 177 LYS A N 1
ATOM 1412 C CA . LYS A 1 177 ? -21.279 10.836 -0.560 1.00 75.81 177 LYS A CA 1
ATOM 1413 C C . LYS A 1 177 ? -22.758 10.493 -0.707 1.00 75.81 177 LYS A C 1
ATOM 1415 O O . LYS A 1 177 ? -23.397 10.216 0.298 1.00 75.81 177 LYS A O 1
ATOM 1420 N N . ASP A 1 178 ? -23.282 10.429 -1.931 1.00 80.38 178 ASP A N 1
ATOM 1421 C CA . ASP A 1 178 ? -24.656 9.972 -2.164 1.00 80.38 178 ASP A CA 1
ATOM 1422 C C . ASP A 1 178 ? -24.813 8.488 -1.792 1.00 80.38 178 ASP A C 1
ATOM 1424 O O . ASP A 1 178 ? -25.890 8.052 -1.396 1.00 80.38 178 ASP A O 1
ATOM 1428 N N . SER A 1 179 ? -23.732 7.706 -1.910 1.00 74.62 179 SER A N 1
ATOM 1429 C CA . SER A 1 179 ? -23.694 6.284 -1.539 1.00 74.62 179 SER A CA 1
ATOM 1430 C C . SER A 1 179 ? -23.054 6.036 -0.169 1.00 74.62 179 SER A C 1
ATOM 1432 O O . SER A 1 179 ? -23.402 5.068 0.499 1.00 74.62 179 SER A O 1
ATOM 1434 N N . VAL A 1 180 ? -22.123 6.898 0.254 1.00 75.81 180 VAL A N 1
ATOM 1435 C CA . VAL A 1 180 ? -21.382 6.795 1.520 1.00 75.81 180 VAL A CA 1
ATOM 1436 C C . VAL A 1 180 ? -21.469 8.139 2.259 1.00 75.81 180 VAL A C 1
ATOM 1438 O O . VAL A 1 180 ? -20.537 8.945 2.191 1.00 75.81 180 VAL A O 1
ATOM 1441 N N . PRO A 1 181 ? -22.596 8.432 2.930 1.00 80.38 181 PRO A N 1
ATOM 1442 C CA . PRO A 1 181 ? -22.872 9.764 3.480 1.00 80.38 181 PRO A CA 1
ATOM 1443 C C . PRO A 1 181 ? -21.849 10.212 4.531 1.00 80.38 181 PRO A C 1
ATOM 1445 O O . PRO A 1 181 ? -21.477 11.387 4.566 1.00 80.38 181 PRO A O 1
ATOM 1448 N N . ASP A 1 182 ? -21.318 9.267 5.308 1.00 83.56 182 ASP A N 1
ATOM 1449 C CA . ASP A 1 182 ? -20.344 9.520 6.376 1.00 83.56 182 ASP A CA 1
ATOM 1450 C C . ASP A 1 182 ? -18.883 9.515 5.887 1.00 83.56 182 ASP A C 1
ATOM 1452 O O . ASP A 1 182 ? -17.946 9.458 6.682 1.00 83.56 182 ASP A O 1
ATOM 1456 N N . LEU A 1 183 ? -18.660 9.576 4.569 1.00 80.31 183 LEU A N 1
ATOM 1457 C CA . LEU A 1 183 ? -17.320 9.548 3.990 1.00 80.31 183 LEU A CA 1
ATOM 1458 C C . LEU A 1 183 ? -16.494 10.788 4.378 1.00 80.31 183 LEU A C 1
ATOM 1460 O O . LEU A 1 183 ? -16.805 11.929 4.003 1.00 80.31 183 LEU A O 1
ATOM 1464 N N . GLU A 1 184 ? -15.361 10.535 5.034 1.00 83.31 184 GLU A N 1
ATOM 1465 C CA . GLU A 1 184 ? -14.306 11.510 5.310 1.00 83.31 184 GLU A CA 1
ATOM 1466 C C . GLU A 1 184 ? -13.164 11.346 4.294 1.00 83.31 184 GLU A C 1
ATOM 1468 O O . GLU A 1 184 ? -12.574 10.276 4.177 1.00 83.31 184 GLU A O 1
ATOM 1473 N N . ILE A 1 185 ? -12.840 12.411 3.549 1.00 82.69 185 ILE A N 1
ATOM 1474 C CA . ILE A 1 185 ? -11.753 12.403 2.557 1.00 82.69 185 ILE A CA 1
ATOM 1475 C C . ILE A 1 185 ? -10.673 13.379 3.000 1.00 82.69 185 ILE A C 1
ATOM 1477 O O . ILE A 1 185 ? -10.940 14.565 3.208 1.00 82.69 185 ILE A O 1
ATOM 1481 N N . ILE A 1 186 ? -9.436 12.893 3.075 1.00 83.88 186 ILE A N 1
ATOM 1482 C CA . ILE A 1 186 ? -8.264 13.707 3.385 1.00 83.88 186 ILE A CA 1
ATOM 1483 C C . ILE A 1 186 ? -7.271 13.581 2.241 1.00 83.88 186 ILE A C 1
ATOM 1485 O O . ILE A 1 186 ? -6.803 12.495 1.916 1.00 83.88 186 ILE A O 1
ATOM 1489 N N . PHE A 1 187 ? -6.921 14.718 1.650 1.00 82.50 187 PHE A N 1
ATOM 1490 C CA . PHE A 1 187 ? -5.921 14.777 0.597 1.00 82.50 187 PHE A CA 1
ATOM 1491 C C . PHE A 1 187 ? -4.568 15.205 1.151 1.00 82.50 187 PHE A C 1
ATOM 1493 O O . PHE A 1 187 ? -4.461 16.197 1.874 1.00 82.50 187 PHE A O 1
ATOM 1500 N N . LEU A 1 188 ? -3.519 14.497 0.738 1.00 85.44 188 LEU A N 1
ATOM 1501 C CA . LEU A 1 188 ? -2.133 14.885 0.965 1.00 85.44 188 LEU A CA 1
ATOM 1502 C C . LEU A 1 188 ? -1.587 15.476 -0.345 1.00 85.44 188 LEU A C 1
ATOM 1504 O O . LEU A 1 188 ? -1.359 14.714 -1.284 1.00 85.44 188 LEU A O 1
ATOM 1508 N N . PRO A 1 189 ? -1.425 16.817 -0.448 1.00 83.88 189 PRO A N 1
ATOM 1509 C CA . PRO A 1 189 ? -1.094 17.487 -1.712 1.00 83.88 189 PRO A CA 1
ATOM 1510 C C . PRO A 1 189 ? 0.200 16.998 -2.359 1.00 83.88 189 PRO A C 1
ATOM 1512 O O . PRO A 1 189 ? 0.289 16.923 -3.574 1.00 83.88 189 PRO A O 1
ATOM 1515 N N . GLU A 1 190 ? 1.174 16.622 -1.535 1.00 87.69 190 GLU A N 1
ATOM 1516 C CA . GLU A 1 190 ? 2.488 16.135 -1.962 1.00 87.69 190 GLU A CA 1
ATOM 1517 C C . GLU A 1 190 ? 2.586 14.598 -1.953 1.00 87.69 190 GLU A C 1
ATOM 1519 O O . GLU A 1 190 ? 3.670 14.044 -2.125 1.00 87.69 190 GLU A O 1
ATOM 1524 N N . GLY A 1 191 ? 1.463 13.912 -1.702 1.00 86.75 191 GLY A N 1
ATOM 1525 C CA . GLY A 1 191 ? 1.376 12.456 -1.597 1.00 86.75 191 GLY A CA 1
ATOM 1526 C C . GLY A 1 191 ? 1.485 11.771 -2.951 1.00 86.75 191 GLY A C 1
ATOM 1527 O O . GLY A 1 191 ? 0.714 12.097 -3.855 1.00 86.75 191 GLY A O 1
ATOM 1528 N N . ASN A 1 192 ? 2.405 10.815 -3.059 1.00 88.19 192 ASN A N 1
ATOM 1529 C CA . ASN A 1 192 ? 2.521 9.875 -4.172 1.00 88.19 192 ASN A CA 1
ATOM 1530 C C . ASN A 1 192 ? 1.650 8.619 -3.936 1.00 88.19 192 ASN A C 1
ATOM 1532 O O . ASN A 1 192 ? 0.819 8.593 -3.025 1.00 88.19 192 ASN A O 1
ATOM 1536 N N . HIS A 1 193 ? 1.829 7.583 -4.759 1.00 86.25 193 HIS A N 1
ATOM 1537 C CA . HIS A 1 193 ? 1.087 6.322 -4.660 1.00 86.25 193 HIS A CA 1
ATOM 1538 C C . HIS A 1 193 ? 1.323 5.550 -3.344 1.00 86.25 193 HIS A C 1
ATOM 1540 O O . HIS A 1 193 ? 0.444 4.853 -2.839 1.00 86.25 193 HIS A O 1
ATOM 1546 N N . PHE A 1 194 ? 2.504 5.696 -2.745 1.00 89.69 194 PHE A N 1
ATOM 1547 C CA . PHE A 1 194 ? 2.903 5.060 -1.487 1.00 89.69 194 PHE A CA 1
ATOM 1548 C C . PHE A 1 194 ? 2.760 6.029 -0.313 1.00 89.69 194 PHE A C 1
ATOM 1550 O O . PHE A 1 194 ? 3.631 6.123 0.548 1.00 89.69 194 PHE A O 1
ATOM 1557 N N . VAL A 1 195 ? 1.665 6.789 -0.276 1.00 89.31 195 VAL A N 1
ATOM 1558 C CA . VAL A 1 195 ? 1.472 7.898 0.668 1.00 89.31 195 VAL A CA 1
ATOM 1559 C C . VAL A 1 195 ? 1.650 7.496 2.141 1.00 89.31 195 VAL A C 1
ATOM 1561 O O . VAL A 1 195 ? 2.141 8.289 2.946 1.00 89.31 195 VAL A O 1
ATOM 1564 N N . GLN A 1 196 ? 1.289 6.260 2.492 1.00 89.88 196 GLN A N 1
ATOM 1565 C CA . GLN A 1 196 ? 1.442 5.689 3.831 1.00 89.88 196 GLN A CA 1
ATOM 1566 C C . GLN A 1 196 ? 2.899 5.386 4.206 1.00 89.88 196 GLN A C 1
ATOM 1568 O O . GLN A 1 196 ? 3.222 5.346 5.389 1.00 89.88 196 GLN A O 1
ATOM 1573 N N . GLU A 1 197 ? 3.773 5.189 3.221 1.00 92.88 197 GLU A N 1
ATOM 1574 C CA . GLU A 1 197 ? 5.215 5.004 3.412 1.00 92.88 197 GLU A CA 1
ATOM 1575 C C . GLU A 1 197 ? 5.927 6.361 3.339 1.00 92.88 197 GLU A C 1
ATOM 1577 O O . GLU A 1 197 ? 6.674 6.717 4.247 1.00 92.88 197 GLU A O 1
ATOM 1582 N N . GLN A 1 198 ? 5.599 7.179 2.332 1.00 93.19 198 GLN A N 1
ATOM 1583 C CA . GLN A 1 198 ? 6.164 8.517 2.134 1.00 93.19 198 GLN A CA 1
ATOM 1584 C C . GLN A 1 198 ? 5.912 9.451 3.327 1.00 93.19 198 GLN A C 1
ATOM 1586 O O . GLN A 1 198 ? 6.802 10.195 3.737 1.00 93.19 198 GLN A O 1
ATOM 1591 N N . PHE A 1 199 ? 4.693 9.445 3.872 1.00 94.31 199 PHE A N 1
ATOM 1592 C CA . PHE A 1 199 ? 4.287 10.294 4.993 1.00 94.31 199 PHE A CA 1
ATOM 1593 C C . PHE A 1 199 ? 3.778 9.459 6.167 1.00 94.31 199 PHE A C 1
ATOM 1595 O O . PHE A 1 199 ? 2.708 9.738 6.713 1.00 94.31 199 PHE A O 1
ATOM 1602 N N . SER A 1 200 ? 4.551 8.449 6.567 1.00 93.44 200 SER A N 1
ATOM 1603 C CA . SER A 1 200 ? 4.170 7.467 7.590 1.00 93.44 200 SER A CA 1
ATOM 1604 C C . SER A 1 200 ? 3.672 8.089 8.898 1.00 93.44 200 SER A C 1
ATOM 1606 O O . SER A 1 200 ? 2.601 7.723 9.375 1.00 93.44 200 SER A O 1
ATOM 1608 N N . GLU A 1 201 ? 4.356 9.092 9.452 1.00 93.88 201 GLU A N 1
ATOM 1609 C CA . GLU A 1 201 ? 3.910 9.782 10.674 1.00 93.88 201 GLU A CA 1
ATOM 1610 C C . GLU A 1 201 ? 2.550 10.469 10.501 1.00 93.88 201 GLU A C 1
ATOM 1612 O O . GLU A 1 201 ? 1.671 10.374 11.362 1.00 93.88 201 GLU A O 1
ATOM 1617 N N . LYS A 1 202 ? 2.351 11.145 9.365 1.00 93.88 202 LYS A N 1
ATOM 1618 C CA . LYS A 1 202 ? 1.102 11.851 9.073 1.00 93.88 202 LYS A CA 1
ATOM 1619 C C . LYS A 1 202 ? -0.032 10.864 8.818 1.00 93.88 202 LYS A C 1
ATOM 1621 O O . LYS A 1 202 ? -1.114 11.058 9.361 1.00 93.88 202 LYS A O 1
ATOM 1626 N N . ALA A 1 203 ? 0.216 9.809 8.044 1.00 91.94 203 ALA A N 1
ATOM 1627 C CA . ALA A 1 203 ? -0.741 8.73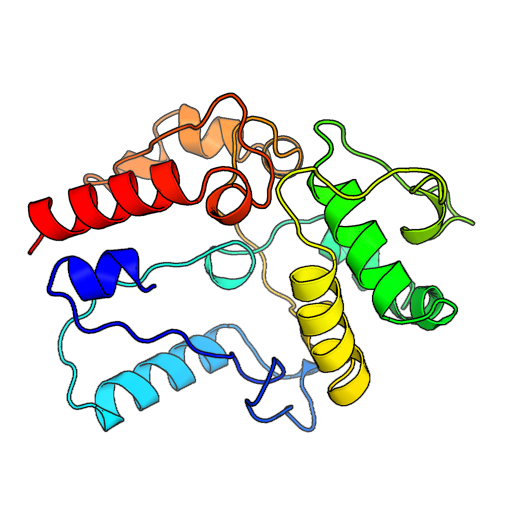8 7.794 1.00 91.94 203 ALA A CA 1
ATOM 1628 C C . ALA A 1 203 ? -1.148 8.045 9.103 1.00 91.94 203 ALA A C 1
ATOM 1630 O O . ALA A 1 203 ? -2.338 7.909 9.375 1.00 91.94 203 ALA A O 1
ATOM 1631 N N . ASN A 1 204 ? -0.179 7.721 9.965 1.00 94.81 204 ASN A N 1
ATOM 1632 C CA . ASN A 1 204 ? -0.423 7.156 11.291 1.00 94.81 204 ASN A CA 1
ATOM 1633 C C . ASN A 1 204 ? -1.287 8.083 12.152 1.00 94.81 204 ASN A C 1
ATOM 1635 O O . ASN A 1 204 ? -2.273 7.637 12.732 1.00 94.81 204 ASN A O 1
ATOM 1639 N N . LYS A 1 205 ? -0.957 9.381 12.210 1.00 95.25 205 LYS A N 1
ATOM 1640 C CA . LYS A 1 205 ? -1.740 10.360 12.975 1.00 95.25 205 LYS A CA 1
ATOM 1641 C C . LYS A 1 205 ? -3.177 10.454 12.468 1.00 95.25 205 LYS A C 1
ATOM 1643 O O . LYS A 1 205 ? -4.097 10.487 13.281 1.00 95.25 205 LYS A O 1
ATOM 1648 N N . LEU A 1 206 ? -3.370 10.510 11.150 1.00 94.06 206 LEU A N 1
ATOM 1649 C CA . LEU A 1 206 ? -4.699 10.562 10.538 1.00 94.06 206 LEU A CA 1
ATOM 1650 C C . LEU A 1 206 ? -5.508 9.305 10.855 1.00 94.06 206 LEU A C 1
ATOM 1652 O O . LEU A 1 206 ? -6.654 9.421 11.280 1.00 94.06 206 LEU A O 1
ATOM 1656 N N . LEU A 1 207 ? -4.894 8.129 10.714 1.00 93.19 207 LEU A N 1
ATOM 1657 C CA . LEU A 1 207 ? -5.541 6.855 10.994 1.00 93.19 207 LEU A CA 1
ATOM 1658 C C . LEU A 1 207 ? -5.947 6.746 12.468 1.00 93.19 207 LEU A C 1
ATOM 1660 O O . LEU A 1 207 ? -7.113 6.517 12.752 1.00 93.19 207 LEU A O 1
ATOM 1664 N N . VAL A 1 208 ? -5.029 6.987 13.408 1.00 95.12 208 VAL A N 1
ATOM 1665 C CA . VAL A 1 208 ? -5.337 6.931 14.850 1.00 95.12 208 VAL A CA 1
ATOM 1666 C C . VAL A 1 208 ? -6.403 7.959 15.237 1.00 95.12 208 VAL A C 1
ATOM 1668 O O . VAL A 1 208 ? -7.304 7.647 16.007 1.00 95.12 208 VAL A O 1
ATOM 1671 N N . THR A 1 209 ? -6.351 9.169 14.671 1.00 95.25 209 THR A N 1
ATOM 1672 C CA . THR A 1 209 ? -7.383 10.193 14.914 1.00 95.25 209 THR A CA 1
ATOM 1673 C C . THR A 1 209 ? -8.757 9.729 14.436 1.00 95.25 209 THR A C 1
ATOM 1675 O O . THR A 1 209 ? -9.745 9.947 15.130 1.00 95.25 209 THR A O 1
ATOM 1678 N N . PHE A 1 210 ? -8.825 9.097 13.261 1.00 93.81 210 PHE A N 1
ATOM 1679 C CA . PHE A 1 210 ? -10.067 8.546 12.730 1.00 93.81 210 PHE A CA 1
ATOM 1680 C C . PHE A 1 210 ? -10.593 7.411 13.613 1.00 93.81 210 PHE A C 1
ATOM 1682 O O . PHE A 1 210 ? -11.755 7.442 14.001 1.00 93.81 210 PHE A O 1
ATOM 1689 N N . LEU A 1 211 ? -9.741 6.454 13.988 1.00 93.31 211 LEU A N 1
ATOM 1690 C CA . LEU A 1 211 ? -10.143 5.324 14.828 1.00 93.31 211 LEU A CA 1
ATOM 1691 C C . LEU A 1 211 ? -10.683 5.792 16.188 1.00 93.31 211 LEU A C 1
ATOM 1693 O O . LEU A 1 211 ? -11.792 5.427 16.548 1.00 93.31 211 LEU A O 1
ATOM 1697 N N . ASN A 1 212 ? -9.981 6.700 16.874 1.00 93.75 212 ASN A N 1
ATOM 1698 C CA . ASN A 1 212 ? -10.419 7.248 18.167 1.00 93.75 212 ASN A CA 1
ATOM 1699 C C . ASN A 1 212 ? -11.735 8.038 18.097 1.00 93.75 212 ASN A C 1
ATOM 1701 O O . ASN A 1 212 ? -12.394 8.240 19.111 1.00 93.75 212 ASN A O 1
ATOM 1705 N N . LYS A 1 213 ? -12.090 8.566 16.923 1.00 93.31 213 LYS A N 1
ATOM 1706 C CA . LYS A 1 213 ? -13.344 9.301 16.721 1.00 93.31 213 LYS A CA 1
ATOM 1707 C C . LYS A 1 213 ? -14.547 8.359 16.588 1.00 93.31 213 LYS A C 1
ATOM 1709 O O . LYS A 1 213 ? -15.667 8.797 16.836 1.00 93.31 213 LYS A O 1
ATOM 1714 N N . HIS A 1 214 ? -14.315 7.119 16.158 1.00 88.38 214 HIS A N 1
ATOM 1715 C CA . HIS A 1 214 ? -15.351 6.167 15.741 1.00 88.38 214 HIS A CA 1
ATOM 1716 C C . HIS A 1 214 ? -15.378 4.870 16.568 1.00 88.38 214 HIS A C 1
ATOM 1718 O O . HIS A 1 214 ? -16.162 3.972 16.246 1.00 88.38 214 HIS A O 1
ATOM 1724 N N . GLU A 1 215 ? -14.520 4.762 17.586 1.00 79.12 215 GLU A N 1
ATOM 1725 C CA . GLU A 1 215 ? -14.573 3.736 18.642 1.00 79.12 215 GLU A CA 1
ATOM 1726 C C . GLU A 1 215 ? -15.850 3.874 19.484 1.00 79.12 215 GLU A C 1
ATOM 1728 O O . GLU A 1 215 ? -16.556 2.847 19.627 1.00 79.12 215 GLU A O 1
#

pLDDT: mean 76.52, std 17.43, range [33.28, 95.81]

Radius of gyration: 18.13 Å; chains: 1; bounding box: 46×41×51 Å

InterPro domains:
  IPR000073 Alpha/beta hydrolase fold-1 [PF00561] (8-59)
  IPR000639 Epoxide hydrolase-like [PR00412] (8-23)
  IPR000639 Epoxide hydrolase-like [PR00412] (54-67)
  IPR000639 Epoxide hydrolase-like [PR00412] (188-210)
  IPR029058 Alpha/Beta hydrolase fold [G3DSA:3.40.50.1820] (1-66)
  IPR029058 Alpha/Beta hydrolase fold [G3DSA:3.40.50.1820] (67-215)
  IPR029058 Alpha/Beta hydrolase fold [SSF53474] (5-213)

Foldseek 3Di:
DVLQVVLVDDDDDDQFALFFPHDPDPCLLPDAVVNRVVVVVVVCVVVVNPDDDDDDAEVRQFHDDPLCVCAVPDVLVVVVVVDQLLLVLQLVQVQQLALDDDDDDPPDGSSNVDDPPDDGDPLQDPVNSVVNSVRCVVRNCVSVSNHPTHDDGDFAQSGCSCVRPVVVVVVVVCVVCVVVVPDDDDHDNSTTSVNCSVVVVVVSVVVSVVVVVVD

Sequence (215 aa):
MLAVANGGFQTVALDFRGYGLSQVPAEPEEKTFKDLVDDLLEILDSFELQKVFLVGKDFVAVVGFYVMRWWVRTRRAEKDCRFDTKTVVKNIYILFTGSELQVAKEEQEITDLVDPSTPLPSWLAEEDLMNYANLYERFGFHTALQNKCSFPAGNGRKDYALKLAKIEDCITCGKVKDSVPDLEIIFLPEGNHFVQEQFSEKANKLLVTFLNKHE

Organism: Coffea canephora (NCBI:txid49390)